Protein AF-0000000073261550 (afdb_homodimer)

Solvent-accessible surface area (backbone atoms only — not comparable to full-atom values): 14470 Å² total; per-residue (Å²): 108,68,68,47,50,69,74,38,73,87,54,49,79,45,87,38,65,83,85,59,54,66,68,62,50,38,53,53,29,42,46,18,42,31,37,36,29,55,70,55,58,74,57,48,56,56,76,41,31,40,75,66,18,31,39,39,37,36,36,35,48,47,27,36,79,44,34,94,37,91,63,20,53,80,56,59,66,47,54,31,28,45,75,57,46,27,45,61,42,76,46,71,23,95,36,44,29,66,87,45,76,61,68,80,60,62,66,60,52,46,50,52,53,49,50,48,49,67,67,38,81,60,77,87,67,84,36,24,36,33,34,44,98,108,67,68,47,48,70,74,36,72,88,54,48,81,44,86,39,64,82,85,56,54,67,68,62,51,40,55,51,29,42,48,18,42,32,37,36,30,55,71,54,58,75,56,49,55,57,76,40,32,41,75,67,19,32,38,39,37,37,36,35,49,46,24,37,73,54,25,91,36,87,67,21,54,81,54,60,65,47,52,31,28,46,75,57,44,28,44,60,41,79,47,71,22,93,36,45,29,66,89,44,78,61,67,82,61,61,67,60,52,48,51,51,52,49,49,48,52,67,66,39,79,60,70,91,65,85,37,24,37,35,34,46,101

Nearest PDB structures (foldseek):
  8kb7-assembly1_A  TM=7.865E-01  e=2.072E-03  Homo sapiens
  6xi2-assembly2_C  TM=7.807E-01  e=2.204E-03  Homo sapiens
  7e9k-assembly1_A  TM=7.895E-01  e=3.850E-03  Bos taurus
  7e9j-assembly1_A  TM=6.482E-01  e=5.583E-03  Bos taurus
  3ofs-assembly5_E  TM=4.703E-01  e=2.421E+00  Homo sapiens

Foldseek 3Di:
DVLLCVLPVPADEDEDEPPDDPVVLLVLQCQAQEEEEEDDPSLVSNLSHDAAREYEYEFELAAPPDDPDNVSTDCPSVVVQVVSNYHYHYDYDPDDYPVGDDDDDVVVVNVVVVVCPVPPPPPPGNHYHYYYD/DVLLCVLPVPADEDEDEPPDDLVVLLVLQCQAQEEEEEDDDSLVSNLSHDAAREYEYEYEQAAPPPDPDRVSTDCPSVVVQVVSNYHYHYDYDPDDYPVGDDDDDVVVVSVVVVVCCVPPPPPPGNHYHYYYD

Radius of gyration: 19.45 Å; Cα contacts (8 Å, |Δi|>4): 517; chains: 2; bounding box: 32×54×47 Å

Secondary structure (DSSP, 8-state):
-HHHHHH-TTSEEEEE-TT--HHHHHHHHHTEEEEEEESSGGGGGGGGSPTT-EEEEEEESS--SS-SSS--S--HHHHHHHHTT-EEEEEEESS--TTS-----HHHHHHHHHHHHHHTT--SS--EEEEE-/-HHHHHH-TTSEEEEE-TT--HHHHHHHHHTEEEEEEESSGGGGGGGGSPTT-EEEEEEESS--SS-SSS--S--HHHHHHHHTT-EEEEEEESS--SSS-----HHHHHHHHHHHHHHTT--SS--EEEEE-

InterPro domains:
  IPR049625 Glycosyltransferase 61, catalytic domain [PF04577] (26-56)

Organism: Beta vulgaris subsp. vulgaris (NCBI:txid3555)

pLDDT: mean 79.17, std 19.81, range [26.95, 95.31]

Sequence (266 aa):
MQALRRSQPDAVLIDFGPNENLLNTAVKHYNADIVIGPHGAGLSNIIFCPDGATLIELHPRLGNEATEGPHHVNGCHQRTARKSALKPIMLLEDNGTDTTKFTANITRVVDAVAKVRDGADLDSIDRYISWQFMQALRRSQPDAVLIDFGPNENLLNTAVKHYNADIVIGPHGAGLSNIIFCPDGATLIELHPRLGNEATEGPHHVNGCHQRTARKSALKPIMLLEDNGTDTTKFTANITRVVDAVAKVRDGADLDSIDRYISWQF

Structure (mmCIF, N/CA/C/O backbone):
data_AF-0000000073261550-model_v1
#
loop_
_entity.id
_entity.type
_entity.pdbx_description
1 polymer 'Glycosyltransferase 61 catalytic domain-containing protein'
#
loop_
_atom_site.group_PDB
_atom_site.id
_atom_site.type_symbol
_atom_site.label_atom_id
_atom_site.label_alt_id
_atom_site.label_comp_id
_atom_site.label_asym_id
_atom_site.label_entity_id
_atom_site.label_seq_id
_atom_site.pdbx_PDB_ins_code
_atom_site.Cartn_x
_atom_site.Cartn_y
_atom_site.Cartn_z
_atom_site.occupancy
_atom_site.B_iso_or_equiv
_atom_site.auth_seq_id
_atom_site.auth_comp_id
_atom_site.auth_asym_id
_atom_site.auth_atom_id
_atom_site.pdbx_PDB_model_num
ATOM 1 N N . MET A 1 1 ? 12.984 -16.797 -11.75 1 84 1 MET A N 1
ATOM 2 C CA . MET A 1 1 ? 12.469 -16.469 -13.078 1 84 1 MET A CA 1
ATOM 3 C C . MET A 1 1 ? 12.727 -17.594 -14.062 1 84 1 MET A C 1
ATOM 5 O O . MET A 1 1 ? 11.844 -17.969 -14.836 1 84 1 MET A O 1
ATOM 9 N N . GLN A 1 2 ? 13.75 -18.188 -13.875 1 88.06 2 GLN A N 1
ATOM 10 C CA . GLN A 1 2 ? 14.086 -19.297 -14.781 1 88.06 2 GLN A CA 1
ATOM 11 C C . GLN A 1 2 ? 13.109 -20.453 -14.609 1 88.06 2 GLN A C 1
ATOM 13 O O . GLN A 1 2 ? 12.617 -21.016 -15.594 1 88.06 2 GLN A O 1
ATOM 18 N N . ALA A 1 3 ? 12.781 -20.812 -13.398 1 91.5 3 ALA A N 1
ATOM 19 C CA . ALA A 1 3 ? 11.867 -21.906 -13.125 1 91.5 3 ALA A CA 1
ATOM 20 C C . ALA A 1 3 ? 10.469 -21.609 -13.664 1 91.5 3 ALA A C 1
ATOM 22 O O . ALA A 1 3 ? 9.805 -22.5 -14.195 1 91.5 3 ALA A O 1
ATOM 23 N N . LEU A 1 4 ? 10.039 -20.391 -13.586 1 90.62 4 LEU A N 1
ATOM 24 C CA . LEU A 1 4 ? 8.727 -20 -14.094 1 90.62 4 LEU A CA 1
ATOM 25 C C . LEU A 1 4 ? 8.703 -20.062 -15.617 1 90.62 4 LEU A C 1
ATOM 27 O O . LEU A 1 4 ? 7.707 -20.484 -16.203 1 90.62 4 LEU A O 1
ATOM 31 N N . ARG A 1 5 ? 9.789 -19.609 -16.219 1 89.75 5 ARG A N 1
ATOM 32 C CA . ARG A 1 5 ? 9.875 -19.656 -17.672 1 89.75 5 ARG A CA 1
ATOM 33 C C . ARG A 1 5 ? 9.75 -21.078 -18.203 1 89.75 5 ARG A C 1
ATOM 35 O O . ARG A 1 5 ? 9.094 -21.328 -19.203 1 89.75 5 ARG A O 1
ATOM 42 N N . ARG A 1 6 ? 10.328 -21.984 -17.484 1 92.88 6 ARG A N 1
ATOM 43 C CA . ARG A 1 6 ? 10.297 -23.391 -17.875 1 92.88 6 ARG A CA 1
ATOM 44 C C . ARG A 1 6 ? 8.906 -23.984 -17.656 1 92.88 6 ARG A C 1
ATOM 46 O O . ARG A 1 6 ? 8.414 -24.75 -18.5 1 92.88 6 ARG A O 1
ATOM 53 N N . SER A 1 7 ? 8.273 -23.594 -16.547 1 91.25 7 SER A N 1
ATOM 54 C CA . SER A 1 7 ? 7.012 -24.219 -16.156 1 91.25 7 SER A CA 1
ATOM 55 C C . SER A 1 7 ? 5.832 -23.578 -16.875 1 91.25 7 SER A C 1
ATOM 57 O O . SER A 1 7 ? 4.77 -24.188 -17 1 91.25 7 SER A O 1
ATOM 59 N N . GLN A 1 8 ? 5.973 -22.312 -17.25 1 88.94 8 GLN A N 1
ATOM 60 C CA . GLN A 1 8 ? 4.922 -21.547 -17.922 1 88.94 8 GLN A CA 1
ATOM 61 C C . GLN A 1 8 ? 5.41 -21.016 -19.266 1 88.94 8 GLN A C 1
ATOM 63 O O . GLN A 1 8 ? 5.535 -19.797 -19.453 1 88.94 8 GLN A O 1
ATOM 68 N N . PRO A 1 9 ? 5.609 -21.891 -20.297 1 89.38 9 PRO A N 1
ATOM 69 C CA . PRO A 1 9 ? 6.254 -21.484 -21.547 1 89.38 9 PRO A CA 1
ATOM 70 C C . PRO A 1 9 ? 5.41 -20.5 -22.344 1 89.38 9 PRO A C 1
ATOM 72 O O . PRO A 1 9 ? 5.953 -19.703 -23.125 1 89.38 9 PRO A O 1
ATOM 75 N N . ASP A 1 10 ? 4.16 -20.484 -22.125 1 88.38 10 ASP A N 1
ATOM 76 C CA . ASP A 1 10 ? 3.287 -19.625 -22.906 1 88.38 10 ASP A CA 1
ATOM 77 C C . ASP A 1 10 ? 3.018 -18.312 -22.172 1 88.38 10 ASP A C 1
ATOM 79 O O . ASP A 1 10 ? 2.332 -17.422 -22.703 1 88.38 10 ASP A O 1
ATOM 83 N N . ALA A 1 11 ? 3.564 -18.156 -21.016 1 87.38 11 ALA A N 1
ATOM 84 C CA . ALA A 1 11 ? 3.342 -16.953 -20.234 1 87.38 11 ALA A CA 1
ATOM 85 C C . ALA A 1 11 ? 4.371 -15.875 -20.578 1 87.38 11 ALA A C 1
ATOM 87 O O . ALA A 1 11 ? 5.523 -16.188 -20.891 1 87.38 11 ALA A O 1
ATOM 88 N N . VAL A 1 12 ? 3.893 -14.648 -20.594 1 89.69 12 VAL A N 1
ATOM 89 C CA . VAL A 1 12 ? 4.809 -13.516 -20.703 1 89.69 12 VAL A CA 1
ATOM 90 C C . VAL A 1 12 ? 5.312 -13.125 -19.312 1 89.69 12 VAL A C 1
ATOM 92 O O . VAL A 1 12 ? 4.523 -12.758 -18.453 1 89.69 12 VAL A O 1
ATOM 95 N N . LEU A 1 13 ? 6.609 -13.266 -19.094 1 90.25 13 LEU A N 1
ATOM 96 C CA . LEU A 1 13 ? 7.223 -12.945 -17.812 1 90.25 13 LEU A CA 1
ATOM 97 C C . LEU A 1 13 ? 7.957 -11.609 -17.891 1 90.25 13 LEU A C 1
ATOM 99 O O . LEU A 1 13 ? 8.789 -11.398 -18.766 1 90.25 13 LEU A O 1
ATOM 103 N N . ILE A 1 14 ? 7.609 -10.695 -16.984 1 88.38 14 ILE A N 1
ATOM 104 C CA . ILE A 1 14 ? 8.227 -9.375 -16.953 1 88.38 14 ILE A CA 1
ATOM 105 C C . ILE A 1 14 ? 8.836 -9.125 -15.578 1 88.38 14 ILE A C 1
ATOM 107 O O . ILE A 1 14 ? 8.203 -9.383 -14.555 1 88.38 14 ILE A O 1
ATOM 111 N N . ASP A 1 15 ? 10.055 -8.703 -15.555 1 83.31 15 ASP A N 1
ATOM 112 C CA . ASP A 1 15 ? 10.719 -8.312 -14.32 1 83.31 15 ASP A CA 1
ATOM 113 C C . ASP A 1 15 ? 10.453 -6.844 -13.992 1 83.31 15 ASP A C 1
ATOM 115 O O . ASP A 1 15 ? 10.453 -5.996 -14.883 1 83.31 15 ASP A O 1
ATOM 119 N N . PHE A 1 16 ? 10.188 -6.645 -12.727 1 80.38 16 PHE A N 1
ATOM 120 C CA . PHE A 1 16 ? 9.977 -5.285 -12.25 1 80.38 16 PHE A CA 1
ATOM 121 C C . PHE A 1 16 ? 11.008 -4.926 -11.18 1 80.38 16 PHE A C 1
ATOM 123 O O . PHE A 1 16 ? 11.219 -5.691 -10.234 1 80.38 16 PHE A O 1
ATOM 130 N N . GLY A 1 17 ? 11.633 -3.787 -11.461 1 74.06 17 GLY A N 1
ATOM 131 C CA . GLY A 1 17 ? 12.648 -3.33 -10.531 1 74.06 17 GLY A CA 1
ATOM 132 C C . GLY A 1 17 ? 12.25 -2.078 -9.773 1 74.06 17 GLY A C 1
ATOM 133 O O . GLY A 1 17 ? 11.25 -1.436 -10.117 1 74.06 17 GLY A O 1
ATOM 134 N N . PRO A 1 18 ? 13.016 -1.684 -8.68 1 70.69 18 PRO A N 1
ATOM 135 C CA . PRO A 1 18 ? 12.703 -0.547 -7.809 1 70.69 18 PRO A CA 1
ATOM 136 C C . PRO A 1 18 ? 12.914 0.799 -8.492 1 70.69 18 PRO A C 1
ATOM 138 O O . PRO A 1 18 ? 12.328 1.805 -8.086 1 70.69 18 PRO A O 1
ATOM 141 N N . ASN A 1 19 ? 13.625 0.887 -9.633 1 75.56 19 ASN A N 1
ATOM 142 C CA . ASN A 1 19 ? 13.992 2.186 -10.188 1 75.56 19 ASN A CA 1
ATOM 143 C C . ASN A 1 19 ? 13.172 2.514 -11.438 1 75.56 19 ASN A C 1
ATOM 145 O O . ASN A 1 19 ? 13.547 3.393 -12.211 1 75.56 19 ASN A O 1
ATOM 149 N N . GLU A 1 20 ? 12.117 1.951 -11.539 1 80.12 20 GLU A N 1
ATOM 150 C CA . GLU A 1 20 ? 11.266 2.258 -12.68 1 80.12 20 GLU A CA 1
ATOM 151 C C . GLU A 1 20 ? 10.352 3.443 -12.383 1 80.12 20 GLU A C 1
ATOM 153 O O . GLU A 1 20 ? 9.953 3.652 -11.234 1 80.12 20 GLU A O 1
ATOM 158 N N . ASN A 1 21 ? 10.156 4.188 -13.453 1 84.81 21 ASN A N 1
ATOM 159 C CA . ASN A 1 21 ? 9.242 5.309 -13.242 1 84.81 21 ASN A CA 1
ATOM 160 C C . ASN A 1 21 ? 7.812 4.832 -13.016 1 84.81 21 ASN A C 1
ATOM 162 O O . ASN A 1 21 ? 7.465 3.707 -13.383 1 84.81 21 ASN A O 1
ATOM 166 N N . LEU A 1 22 ? 7.039 5.699 -12.5 1 85.12 22 LEU A N 1
ATOM 167 C CA . LEU A 1 22 ? 5.699 5.344 -12.047 1 85.12 22 LEU A CA 1
ATOM 168 C C . LEU A 1 22 ? 4.824 4.91 -13.219 1 85.12 22 LEU A C 1
ATOM 170 O O . LEU A 1 22 ? 4.023 3.98 -13.086 1 85.12 22 LEU A O 1
ATOM 174 N N . LEU A 1 23 ? 4.953 5.602 -14.344 1 87.19 23 LEU A N 1
ATOM 175 C CA . LEU A 1 23 ? 4.129 5.27 -15.5 1 87.19 23 LEU A CA 1
ATOM 176 C C . LEU A 1 23 ? 4.418 3.854 -15.984 1 87.19 23 LEU A C 1
ATOM 178 O O . LEU A 1 23 ? 3.496 3.076 -16.234 1 87.19 23 LEU A O 1
ATOM 182 N N . ASN A 1 24 ? 5.641 3.504 -16.125 1 88.12 24 ASN A N 1
ATOM 183 C CA . ASN A 1 24 ? 6.02 2.152 -16.531 1 88.12 24 ASN A CA 1
ATOM 184 C C . ASN A 1 24 ? 5.543 1.112 -15.516 1 88.12 24 ASN A C 1
ATOM 186 O O . ASN A 1 24 ? 5.035 0.057 -15.898 1 88.12 24 ASN A O 1
ATOM 190 N N . THR A 1 25 ? 5.719 1.466 -14.273 1 89.5 25 THR A N 1
ATOM 191 C CA . THR A 1 25 ? 5.242 0.596 -13.203 1 89.5 25 THR A CA 1
ATOM 192 C C . THR A 1 25 ? 3.738 0.371 -13.32 1 89.5 25 THR A C 1
ATOM 194 O O . THR A 1 25 ? 3.27 -0.769 -13.281 1 89.5 25 THR A O 1
ATOM 197 N N . ALA A 1 26 ? 3.012 1.415 -13.57 1 89.88 26 ALA A N 1
ATOM 198 C CA . ALA A 1 26 ? 1.555 1.348 -13.664 1 89.88 26 ALA A CA 1
ATOM 199 C C . ALA A 1 26 ? 1.119 0.489 -14.852 1 89.88 26 ALA A C 1
ATOM 201 O O . ALA A 1 26 ? 0.232 -0.357 -14.719 1 89.88 26 ALA A O 1
ATOM 202 N N . VAL A 1 27 ? 1.735 0.676 -15.945 1 89.75 27 VAL A N 1
ATOM 203 C CA . VAL A 1 27 ? 1.374 -0.041 -17.156 1 89.75 27 VAL A CA 1
ATOM 204 C C . VAL A 1 27 ? 1.657 -1.531 -16.984 1 89.75 27 VAL A C 1
ATOM 206 O O . VAL A 1 27 ? 0.829 -2.373 -17.344 1 89.75 27 VAL A O 1
ATOM 209 N N . LYS A 1 28 ? 2.781 -1.869 -16.453 1 90.12 28 LYS A N 1
ATOM 210 C CA . LYS A 1 28 ? 3.141 -3.266 -16.219 1 90.12 28 LYS A CA 1
ATOM 211 C C . LYS A 1 28 ? 2.152 -3.943 -15.281 1 90.12 28 LYS A C 1
ATOM 213 O O . LYS A 1 28 ? 1.697 -5.059 -15.547 1 90.12 28 LYS A O 1
ATOM 218 N N . HIS A 1 29 ? 1.788 -3.242 -14.25 1 93 29 HIS A N 1
ATOM 219 C CA . HIS A 1 29 ? 0.868 -3.826 -13.281 1 93 29 HIS A CA 1
ATOM 220 C C . HIS A 1 29 ? -0.551 -3.887 -13.836 1 93 29 HIS A C 1
ATOM 222 O O . HIS A 1 29 ? -1.279 -4.848 -13.586 1 93 29 HIS A O 1
ATOM 228 N N . TYR A 1 30 ? -0.877 -2.893 -14.625 1 92.25 30 TYR A N 1
ATOM 229 C CA . TYR A 1 30 ? -2.205 -2.861 -15.234 1 92.25 30 TYR A CA 1
ATOM 230 C C . TYR A 1 30 ? -2.408 -4.051 -16.172 1 92.25 30 TYR A C 1
ATOM 232 O O . TYR A 1 30 ? -3.529 -4.539 -16.328 1 92.25 30 TYR A O 1
ATOM 240 N N . ASN A 1 31 ? -1.373 -4.523 -16.688 1 91.81 31 ASN A N 1
ATOM 241 C CA . ASN A 1 31 ? -1.458 -5.617 -17.656 1 91.81 31 ASN A CA 1
ATOM 242 C C . ASN A 1 31 ? -1.131 -6.961 -17.016 1 91.81 31 ASN A C 1
ATOM 244 O O . ASN A 1 31 ? -1.066 -7.984 -17.703 1 91.81 31 ASN A O 1
ATOM 248 N N . ALA A 1 32 ? -0.938 -6.984 -15.781 1 92.19 32 ALA A N 1
ATOM 249 C CA . ALA A 1 32 ? -0.522 -8.203 -15.102 1 92.19 32 ALA A CA 1
ATOM 250 C C . ALA A 1 32 ? -1.731 -9.008 -14.625 1 92.19 32 ALA A C 1
ATOM 252 O O . ALA A 1 32 ? -2.666 -8.453 -14.047 1 92.19 32 ALA A O 1
ATOM 253 N N . ASP A 1 33 ? -1.658 -10.336 -14.859 1 92.69 33 ASP A N 1
ATOM 254 C CA . ASP A 1 33 ? -2.645 -11.25 -14.297 1 92.69 33 ASP A CA 1
ATOM 255 C C . ASP A 1 33 ? -2.191 -11.781 -12.938 1 92.69 33 ASP A C 1
ATOM 257 O O . ASP A 1 33 ? -3.021 -12.125 -12.094 1 92.69 33 ASP A O 1
ATOM 261 N N . ILE A 1 34 ? -0.942 -11.883 -12.82 1 93.56 34 ILE A N 1
ATOM 262 C CA . ILE A 1 34 ? -0.324 -12.359 -11.594 1 93.56 34 ILE A CA 1
ATOM 263 C C . ILE A 1 34 ? 0.861 -11.469 -11.227 1 93.56 34 ILE A C 1
ATOM 265 O O . ILE A 1 34 ? 1.706 -11.172 -12.078 1 93.56 34 ILE A O 1
ATOM 269 N N . VAL A 1 35 ? 0.929 -10.977 -10.039 1 94.38 35 VAL A N 1
ATOM 270 C CA . VAL A 1 35 ? 2.076 -10.273 -9.469 1 94.38 35 VAL A CA 1
ATOM 271 C C . VAL A 1 35 ? 2.686 -11.102 -8.344 1 94.38 35 VAL A C 1
ATOM 273 O O . VAL A 1 35 ? 1.974 -11.562 -7.445 1 94.38 35 VAL A O 1
ATOM 276 N N . ILE A 1 36 ? 3.953 -11.328 -8.414 1 93.62 36 ILE A N 1
ATOM 277 C CA . ILE A 1 36 ? 4.691 -12.078 -7.406 1 93.62 36 ILE A CA 1
ATOM 278 C C . ILE A 1 36 ? 5.805 -11.211 -6.824 1 93.62 36 ILE A C 1
ATOM 280 O O . ILE A 1 36 ? 6.531 -10.547 -7.566 1 93.62 36 ILE A O 1
ATOM 284 N N . GLY A 1 37 ? 5.926 -11.25 -5.523 1 91.5 37 GLY A N 1
ATOM 285 C CA . GLY A 1 37 ? 7.031 -10.508 -4.934 1 91.5 37 GLY A CA 1
ATOM 286 C C . GLY A 1 37 ? 7.168 -10.727 -3.439 1 91.5 37 GLY A C 1
ATOM 287 O O . GLY A 1 37 ? 6.242 -11.227 -2.793 1 91.5 37 GLY A O 1
ATOM 288 N N . PRO A 1 38 ? 8.43 -10.383 -2.906 1 89.12 38 PRO A N 1
ATOM 289 C CA . PRO A 1 38 ? 8.57 -10.383 -1.449 1 89.12 38 PRO A CA 1
ATOM 290 C C . PRO A 1 38 ? 7.734 -9.305 -0.768 1 89.12 38 PRO A C 1
ATOM 292 O O . PRO A 1 38 ? 7.363 -8.312 -1.401 1 89.12 38 PRO A O 1
ATOM 295 N N . HIS A 1 39 ? 7.457 -9.594 0.502 1 85.25 39 HIS A N 1
ATOM 296 C CA . HIS 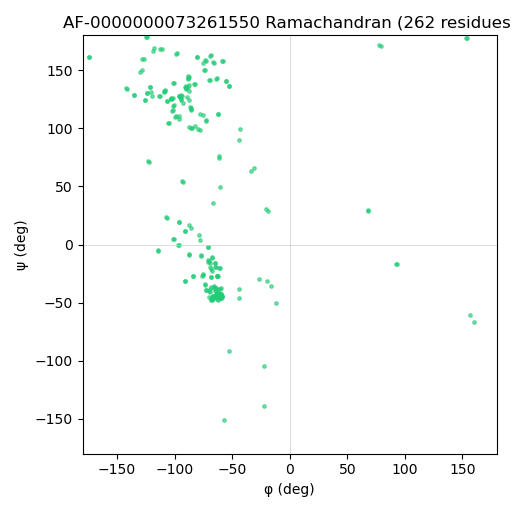A 1 39 ? 6.789 -8.547 1.267 1 85.25 39 HIS A CA 1
ATOM 297 C C . HIS A 1 39 ? 7.578 -7.246 1.231 1 85.25 39 HIS A C 1
ATOM 299 O O . HIS A 1 39 ? 8.812 -7.266 1.25 1 85.25 39 HIS A O 1
ATOM 305 N N . GLY A 1 40 ? 6.836 -6.09 1.129 1 84 40 GLY A N 1
ATOM 306 C CA . GLY A 1 40 ? 7.5 -4.797 1.125 1 84 40 GLY A CA 1
ATOM 307 C C . GLY A 1 40 ? 6.719 -3.725 0.386 1 84 40 GLY A C 1
ATOM 308 O O . GLY A 1 40 ? 5.691 -4.012 -0.226 1 84 40 GLY A O 1
ATOM 309 N N . ALA A 1 41 ? 7.301 -2.617 0.447 1 86.5 41 ALA A N 1
ATOM 310 C CA . ALA A 1 41 ? 6.633 -1.418 -0.053 1 86.5 41 ALA A CA 1
ATOM 311 C C . ALA A 1 41 ? 6.355 -1.529 -1.55 1 86.5 41 ALA A C 1
ATOM 313 O O . ALA A 1 41 ? 5.41 -0.925 -2.059 1 86.5 41 ALA A O 1
ATOM 314 N N . GLY A 1 42 ? 7.156 -2.297 -2.297 1 87.06 42 GLY A N 1
ATOM 315 C CA . GLY A 1 42 ? 6.949 -2.465 -3.727 1 87.06 42 GLY A CA 1
ATOM 316 C C . GLY A 1 42 ? 5.609 -3.094 -4.062 1 87.06 42 GLY A C 1
ATOM 317 O O . GLY A 1 42 ? 5.098 -2.92 -5.172 1 87.06 42 GLY A O 1
ATOM 318 N N . LEU A 1 43 ? 4.98 -3.777 -3.117 1 90.31 43 LEU A N 1
ATOM 319 C CA . LEU A 1 43 ? 3.705 -4.445 -3.355 1 90.31 43 LEU A CA 1
ATOM 320 C C . LEU A 1 43 ? 2.557 -3.443 -3.355 1 90.31 43 LEU A C 1
ATOM 322 O O . LEU A 1 43 ? 1.446 -3.764 -3.789 1 90.31 43 LEU A O 1
ATOM 326 N N . SER A 1 44 ? 2.805 -2.242 -2.967 1 91.06 44 SER A N 1
ATOM 327 C CA . SER A 1 44 ? 1.771 -1.212 -3.02 1 91.06 44 SER A CA 1
ATOM 328 C C . SER A 1 44 ? 1.35 -0.927 -4.457 1 91.06 44 SER A C 1
ATOM 330 O O . SER A 1 44 ? 0.246 -0.433 -4.699 1 91.06 44 SER A O 1
ATOM 332 N N . ASN A 1 45 ? 2.166 -1.295 -5.434 1 92.06 45 ASN A N 1
ATOM 333 C CA . ASN A 1 45 ? 1.865 -1.051 -6.84 1 92.06 45 ASN A CA 1
ATOM 334 C C . ASN A 1 45 ? 0.734 -1.946 -7.336 1 92.06 45 ASN A C 1
ATOM 336 O O . ASN A 1 45 ? 0.233 -1.764 -8.445 1 92.06 45 ASN A O 1
ATOM 340 N N . ILE A 1 46 ? 0.26 -2.797 -6.473 1 92.88 46 ILE A N 1
ATOM 341 C CA . ILE A 1 46 ? -0.792 -3.713 -6.895 1 92.88 46 ILE A CA 1
ATOM 342 C C . ILE A 1 46 ? -2.092 -2.941 -7.113 1 92.88 46 ILE A C 1
ATOM 344 O O . ILE A 1 46 ? -3.039 -3.463 -7.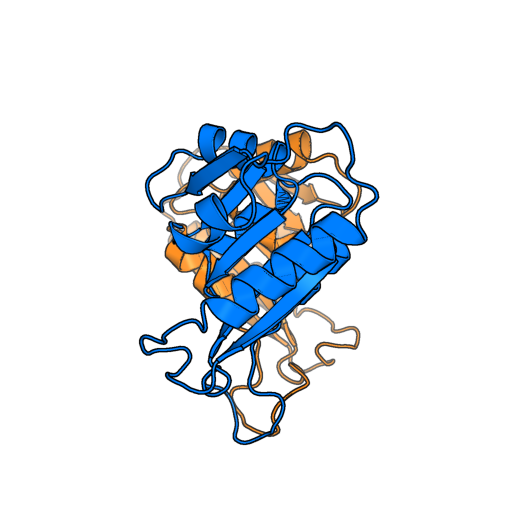703 1 92.88 46 ILE A O 1
ATOM 348 N N . ILE A 1 47 ? -2.123 -1.757 -6.648 1 91.12 47 ILE A N 1
ATOM 349 C CA . ILE A 1 47 ? -3.33 -0.956 -6.812 1 91.12 47 ILE A CA 1
ATOM 350 C C . ILE A 1 47 ? -3.566 -0.674 -8.297 1 91.12 47 ILE A C 1
ATOM 352 O O . ILE A 1 47 ? -4.668 -0.286 -8.695 1 91.12 47 ILE A O 1
ATOM 356 N N . PHE A 1 48 ? -2.562 -0.872 -9.172 1 93.31 48 PHE A N 1
ATOM 357 C CA . PHE A 1 48 ? -2.668 -0.636 -10.609 1 93.31 48 PHE A CA 1
ATOM 358 C C . PHE A 1 48 ? -3.193 -1.876 -11.32 1 93.31 48 PHE A C 1
ATOM 360 O O . PHE A 1 48 ? -3.516 -1.823 -12.508 1 93.31 48 PHE A O 1
ATOM 367 N N . CYS A 1 49 ? -3.291 -2.967 -10.633 1 93.5 49 CYS A N 1
ATOM 368 C CA . CYS A 1 49 ? -3.68 -4.219 -11.266 1 93.5 49 CYS A CA 1
ATOM 369 C C . CYS A 1 49 ? -5.168 -4.227 -11.594 1 93.5 49 CYS A C 1
ATOM 371 O O . CYS A 1 49 ? -5.961 -3.574 -10.914 1 93.5 49 CYS A O 1
ATOM 373 N N . PRO A 1 50 ? -5.551 -4.949 -12.641 1 92.75 50 PRO A N 1
ATOM 374 C CA . PRO A 1 50 ? -6.98 -5.07 -12.938 1 92.75 50 PRO A CA 1
ATOM 375 C C . PRO A 1 50 ? -7.711 -5.992 -11.969 1 92.75 50 PRO A C 1
ATOM 377 O O . PRO A 1 50 ? -7.082 -6.832 -11.312 1 92.75 50 PRO A O 1
ATOM 380 N N . ASP A 1 51 ? -8.992 -5.766 -11.953 1 92.69 51 ASP A N 1
ATOM 381 C CA . ASP A 1 51 ? -9.82 -6.656 -11.148 1 92.69 51 ASP A CA 1
ATOM 382 C C . ASP A 1 51 ? -9.57 -8.117 -11.5 1 92.69 51 ASP A C 1
ATOM 384 O O . ASP A 1 51 ? -9.453 -8.461 -12.68 1 92.69 51 ASP A O 1
ATOM 388 N N . GLY A 1 52 ? -9.469 -8.898 -10.438 1 92.62 52 GLY A N 1
ATOM 389 C CA . GLY A 1 52 ? -9.344 -10.328 -10.672 1 92.62 52 GLY A CA 1
ATOM 390 C C . GLY A 1 52 ? -7.902 -10.797 -10.742 1 92.62 52 GLY A C 1
ATOM 391 O O . GLY A 1 52 ? -7.633 -12 -10.672 1 92.62 52 GLY A O 1
ATOM 392 N N . ALA A 1 53 ? -6.941 -9.906 -10.922 1 94.06 53 ALA A N 1
ATOM 393 C CA . ALA A 1 53 ? -5.535 -10.305 -10.891 1 94.06 53 ALA A CA 1
ATOM 394 C C . ALA A 1 53 ? -5.18 -10.953 -9.562 1 94.06 53 ALA A C 1
ATOM 396 O O . ALA A 1 53 ? -5.891 -10.781 -8.57 1 94.06 53 ALA A O 1
ATOM 397 N N . THR A 1 54 ? -4.113 -11.742 -9.586 1 94.31 54 THR A N 1
ATOM 398 C CA . THR A 1 54 ? -3.68 -12.469 -8.398 1 94.31 54 THR A CA 1
ATOM 399 C C . THR A 1 54 ? -2.387 -11.875 -7.844 1 94.31 54 THR A C 1
ATOM 401 O O . THR A 1 54 ? -1.471 -11.555 -8.609 1 94.31 54 THR A O 1
ATOM 404 N N . LEU A 1 55 ? -2.322 -11.633 -6.566 1 95.25 55 LEU A N 1
ATOM 405 C CA . LEU A 1 55 ? -1.097 -11.289 -5.852 1 95.25 55 LEU A CA 1
ATOM 406 C C . LEU A 1 55 ? -0.54 -12.5 -5.113 1 95.25 55 LEU A C 1
ATOM 408 O O . LEU A 1 55 ? -1.22 -13.078 -4.262 1 95.25 55 LEU A O 1
ATOM 412 N N . ILE A 1 56 ? 0.628 -12.883 -5.441 1 94.25 56 ILE A N 1
ATOM 413 C CA . ILE A 1 56 ? 1.379 -13.875 -4.676 1 94.25 56 ILE A CA 1
ATOM 414 C C . ILE A 1 56 ? 2.486 -13.18 -3.883 1 94.25 56 ILE A C 1
ATOM 416 O O . ILE A 1 56 ? 3.504 -12.781 -4.449 1 94.25 56 ILE A O 1
ATOM 420 N N . GLU A 1 57 ? 2.273 -13.039 -2.59 1 92 57 GLU A N 1
ATOM 421 C CA . GLU A 1 57 ? 3.23 -12.406 -1.689 1 92 57 GLU A CA 1
ATOM 422 C C . GLU A 1 57 ? 4.109 -13.445 -0.995 1 92 57 GLU A C 1
ATOM 424 O O . GLU A 1 57 ? 3.6 -14.406 -0.418 1 92 57 GLU A O 1
ATOM 429 N N . LEU A 1 58 ? 5.414 -13.219 -1.109 1 91.31 58 LEU A N 1
ATOM 430 C CA . LEU A 1 58 ? 6.391 -14.023 -0.38 1 91.31 58 LEU A CA 1
ATOM 431 C C . LEU A 1 58 ? 6.781 -13.352 0.929 1 91.31 58 LEU A C 1
ATOM 433 O O . LEU A 1 58 ? 7.223 -12.195 0.93 1 91.31 58 LEU A O 1
ATOM 437 N N . HIS A 1 59 ? 6.617 -14.078 2.053 1 88 59 HIS A N 1
ATOM 438 C CA . HIS A 1 59 ? 6.84 -13.492 3.371 1 88 59 HIS A CA 1
ATOM 439 C C . HIS A 1 59 ? 7.508 -14.492 4.309 1 88 59 HIS A C 1
ATOM 441 O O . HIS A 1 59 ? 7.141 -15.672 4.336 1 88 59 HIS A O 1
ATOM 447 N N . PRO A 1 60 ? 8.539 -14 5.02 1 85.06 60 PRO A N 1
ATOM 448 C CA . PRO A 1 60 ? 9 -14.914 6.074 1 85.06 60 PRO A CA 1
ATOM 449 C C . PRO A 1 60 ? 7.93 -15.164 7.137 1 85.06 60 PRO A C 1
ATOM 451 O O . PRO A 1 60 ? 7.152 -14.258 7.461 1 85.06 60 PRO A O 1
ATOM 454 N N . ARG A 1 61 ? 7.934 -16.375 7.574 1 79.5 61 ARG A N 1
ATOM 455 C CA . ARG A 1 61 ? 6.977 -16.75 8.609 1 79.5 61 ARG A CA 1
ATOM 456 C C . ARG A 1 61 ? 7.25 -15.992 9.906 1 79.5 61 ARG A C 1
ATOM 458 O O . ARG A 1 61 ? 6.32 -15.602 10.609 1 79.5 61 ARG A O 1
ATOM 465 N N . LEU A 1 62 ? 8.633 -16 10.18 1 65.56 62 LEU A N 1
ATOM 466 C CA . LEU A 1 62 ? 9.039 -15.297 11.391 1 65.56 62 LEU A CA 1
ATOM 467 C C . LEU A 1 62 ? 9.328 -13.828 11.094 1 65.56 62 LEU A C 1
ATOM 469 O O . LEU A 1 62 ? 9.984 -13.508 10.094 1 65.56 62 LEU A O 1
ATOM 473 N N . GLY A 1 63 ? 8.852 -12.883 11.664 1 54.56 63 GLY A N 1
ATOM 474 C CA . GLY A 1 63 ? 9.344 -11.547 11.406 1 54.56 63 GLY A CA 1
ATOM 475 C C . GLY A 1 63 ? 8.359 -10.461 11.805 1 54.56 63 GLY A C 1
ATOM 476 O O . GLY A 1 63 ? 8.703 -9.273 11.789 1 54.56 63 GLY A O 1
ATOM 477 N N . ASN A 1 64 ? 7.285 -10.406 11.133 1 47.78 64 ASN A N 1
ATOM 478 C CA . ASN A 1 64 ? 6.871 -9.039 11.438 1 47.78 64 ASN A CA 1
ATOM 479 C C . ASN A 1 64 ? 7.051 -8.727 12.922 1 47.78 64 ASN A C 1
ATOM 481 O O . ASN A 1 64 ? 6.82 -9.578 13.781 1 47.78 64 ASN A O 1
ATOM 485 N N . GLU A 1 65 ? 8.219 -8.016 13.148 1 42 65 GLU A N 1
ATOM 486 C CA . GLU A 1 65 ? 8.695 -7.66 14.477 1 42 65 GLU A CA 1
ATOM 487 C C . GLU A 1 65 ? 7.59 -7.805 15.516 1 42 65 GLU A C 1
ATOM 489 O O . GLU A 1 65 ? 7.789 -7.496 16.688 1 42 65 GLU A O 1
ATOM 494 N N . ALA A 1 66 ? 6.543 -7.512 15.094 1 38.47 66 ALA A N 1
ATOM 495 C CA . ALA A 1 66 ? 5.832 -7.348 16.359 1 38.47 66 ALA A CA 1
ATOM 496 C C . ALA A 1 66 ? 5.895 -8.625 17.188 1 38.47 66 ALA A C 1
ATOM 498 O O . ALA A 1 66 ? 6.312 -9.672 16.703 1 38.47 66 ALA A O 1
ATOM 499 N N . THR A 1 67 ? 4.891 -8.953 18.078 1 36.75 67 THR A N 1
ATOM 500 C CA . THR A 1 67 ? 4.805 -9.727 19.312 1 36.75 67 THR A CA 1
ATOM 501 C C . THR A 1 67 ? 4.844 -11.219 19.031 1 36.75 67 THR A C 1
ATOM 503 O O . THR A 1 67 ? 4.59 -11.648 17.891 1 36.75 67 THR A O 1
ATOM 506 N N . GLU A 1 68 ? 5.215 -11.984 19.922 1 35.41 68 GLU A N 1
ATOM 507 C CA . GLU A 1 68 ? 5.246 -13.406 20.234 1 35.41 68 GLU A CA 1
ATOM 508 C C . GLU A 1 68 ? 4.121 -14.156 19.531 1 35.41 68 GLU A C 1
ATOM 510 O O . GLU A 1 68 ? 3.994 -15.375 19.672 1 35.41 68 GLU A O 1
ATOM 515 N N . GLY A 1 69 ? 2.947 -13.461 19.266 1 39.41 69 GLY A N 1
ATOM 516 C CA . GLY A 1 69 ? 1.897 -14.438 19 1 39.41 69 GLY A CA 1
ATOM 517 C C . GLY A 1 69 ? 1.93 -14.977 17.578 1 39.41 69 GLY A C 1
ATOM 518 O O . GLY A 1 69 ? 2.65 -14.453 16.734 1 39.41 69 GLY A O 1
ATOM 519 N N . PRO A 1 70 ? 1.309 -16.062 17.375 1 41.28 70 PRO A 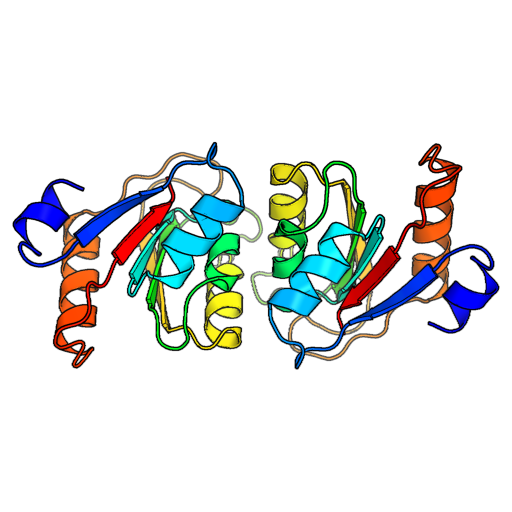N 1
ATOM 520 C CA . PRO A 1 70 ? 1.281 -16.844 16.141 1 41.28 70 PRO A CA 1
ATOM 521 C C . PRO A 1 70 ? 1.1 -15.969 14.898 1 41.28 70 PRO A C 1
ATOM 523 O O . PRO A 1 70 ? 1.532 -16.344 13.812 1 41.28 70 PRO A O 1
ATOM 526 N N . HIS A 1 71 ? 0.274 -14.93 14.992 1 48.41 71 HIS A N 1
ATOM 527 C CA . HIS A 1 71 ? -0.169 -14.305 13.75 1 48.41 71 HIS A CA 1
ATOM 528 C C . HIS A 1 71 ? 0.721 -13.125 13.375 1 48.41 71 HIS A C 1
ATOM 530 O O . HIS A 1 71 ? 0.359 -11.969 13.609 1 48.41 71 HIS A O 1
ATOM 536 N N . HIS A 1 72 ? 2.123 -13.414 13.281 1 56.22 72 HIS A N 1
ATOM 537 C CA . HIS A 1 72 ? 3.285 -12.539 13.211 1 56.22 72 HIS A CA 1
ATOM 538 C C . HIS A 1 72 ? 3.457 -11.969 11.805 1 56.22 72 HIS A C 1
ATOM 540 O O . HIS A 1 72 ? 4.371 -11.18 11.562 1 56.22 72 HIS A O 1
ATOM 546 N N . VAL A 1 73 ? 2.543 -12.258 10.938 1 69.06 73 VAL A N 1
ATOM 547 C CA . VAL A 1 73 ? 2.846 -11.836 9.578 1 69.06 73 VAL A CA 1
ATOM 548 C C . VAL A 1 73 ? 2.055 -10.578 9.234 1 69.06 73 VAL A C 1
ATOM 550 O O . VAL A 1 73 ? 0.859 -10.484 9.531 1 69.06 73 VAL A O 1
ATOM 553 N N . ASN A 1 74 ? 2.701 -9.562 8.805 1 74.88 74 ASN A N 1
ATOM 554 C CA . ASN A 1 74 ? 2.023 -8.359 8.336 1 74.88 74 ASN A CA 1
ATOM 555 C C . ASN A 1 74 ? 1.152 -8.648 7.117 1 74.88 74 ASN A C 1
ATOM 557 O O . ASN A 1 74 ? 1.665 -8.984 6.051 1 74.88 74 ASN A O 1
ATOM 561 N N . GLY A 1 75 ? -0.182 -8.539 7.32 1 80.75 75 GLY A N 1
ATOM 562 C CA . GLY A 1 75 ? -1.13 -8.867 6.27 1 80.75 75 GLY A CA 1
ATOM 563 C C . GLY A 1 75 ? -1.6 -7.652 5.492 1 80.75 75 GLY A C 1
ATOM 564 O O . GLY A 1 75 ? -2.609 -7.715 4.785 1 80.75 75 GLY A O 1
ATOM 565 N N . CYS A 1 76 ? -0.854 -6.625 5.582 1 83.69 76 CYS A N 1
ATOM 566 C CA . CYS A 1 76 ? -1.282 -5.348 5.02 1 83.69 76 CYS A CA 1
ATOM 567 C C . CYS A 1 76 ? -1.524 -5.465 3.52 1 83.69 76 CYS A C 1
ATOM 569 O O . CYS A 1 76 ? -2.576 -5.062 3.023 1 83.69 76 CYS A O 1
ATOM 571 N N . HIS A 1 77 ? -0.66 -6.078 2.783 1 89.75 77 HIS A N 1
ATOM 572 C CA . HIS A 1 77 ? -0.793 -6.152 1.332 1 89.75 77 HIS A CA 1
ATOM 573 C C . HIS A 1 77 ? -1.859 -7.168 0.928 1 89.75 77 HIS A C 1
ATOM 575 O O . HIS A 1 77 ? -2.525 -7 -0.096 1 89.75 77 HIS A O 1
ATOM 581 N N . GLN A 1 78 ? -2.084 -8.141 1.743 1 88.44 78 GLN A N 1
ATOM 582 C CA . GLN A 1 78 ? -3.18 -9.07 1.496 1 88.44 78 GLN A CA 1
ATOM 583 C C . GLN A 1 78 ? -4.531 -8.375 1.631 1 88.44 78 GLN A C 1
ATOM 585 O O . GLN A 1 78 ? -5.418 -8.57 0.795 1 88.44 78 GLN A O 1
ATOM 590 N N . ARG A 1 79 ? -4.645 -7.633 2.627 1 85.5 79 ARG A N 1
ATOM 591 C CA . ARG A 1 79 ? -5.879 -6.883 2.844 1 85.5 79 ARG A CA 1
ATOM 592 C C . ARG A 1 79 ? -6.117 -5.883 1.719 1 85.5 79 ARG A C 1
ATOM 594 O O . ARG A 1 79 ? -7.234 -5.762 1.212 1 85.5 79 ARG A O 1
ATOM 601 N N . THR A 1 80 ? -5.039 -5.195 1.381 1 90.25 80 THR A N 1
ATOM 602 C CA . THR A 1 80 ? -5.129 -4.23 0.29 1 90.25 80 THR A CA 1
ATOM 603 C C . THR A 1 80 ? -5.555 -4.918 -1.005 1 90.25 80 THR A C 1
ATOM 605 O O . THR A 1 80 ? -6.406 -4.406 -1.733 1 90.25 80 THR A O 1
ATOM 608 N N . ALA A 1 81 ? -5.004 -6.047 -1.268 1 92.81 81 ALA A N 1
ATOM 609 C CA . ALA A 1 81 ? -5.344 -6.801 -2.473 1 92.81 81 ALA A CA 1
ATOM 610 C C . ALA A 1 81 ? -6.828 -7.16 -2.494 1 92.81 81 ALA A C 1
ATOM 612 O O . ALA A 1 81 ? -7.508 -6.961 -3.506 1 92.81 81 ALA A O 1
ATOM 613 N N . ARG A 1 82 ? -7.324 -7.633 -1.418 1 90.88 82 ARG A N 1
ATOM 614 C CA . ARG A 1 82 ? -8.734 -7.996 -1.34 1 90.88 82 ARG A CA 1
ATOM 615 C C . ARG A 1 82 ? -9.633 -6.785 -1.576 1 90.88 82 ARG A C 1
ATOM 617 O O . ARG A 1 82 ? -10.594 -6.855 -2.34 1 90.88 82 ARG A O 1
ATOM 624 N N . LYS A 1 83 ? -9.266 -5.75 -1.024 1 87.31 83 LYS A N 1
ATOM 625 C CA . LYS A 1 83 ? -10.062 -4.527 -1.149 1 87.31 83 LYS A CA 1
ATOM 626 C C . LYS A 1 83 ? -10.016 -3.988 -2.576 1 87.31 83 LYS A C 1
ATOM 628 O O . LYS A 1 83 ? -10.961 -3.332 -3.027 1 87.31 83 LYS A O 1
ATOM 633 N N . SER A 1 84 ? -8.938 -4.273 -3.268 1 90.38 84 SER A N 1
ATOM 634 C CA . SER A 1 84 ? -8.766 -3.832 -4.648 1 90.38 84 SER A CA 1
ATOM 635 C C . SER A 1 84 ? -9.289 -4.871 -5.633 1 90.38 84 SER A C 1
ATOM 637 O O . SER A 1 84 ? -8.93 -4.852 -6.812 1 90.38 84 SER A O 1
ATOM 639 N N . ALA A 1 85 ? -10.031 -5.863 -5.07 1 92.06 85 ALA A N 1
ATOM 640 C CA . ALA A 1 85 ? -10.688 -6.891 -5.879 1 92.06 85 ALA A CA 1
ATOM 641 C C . ALA A 1 85 ? -9.656 -7.805 -6.539 1 92.06 85 ALA A C 1
ATOM 643 O O . ALA A 1 85 ? -9.859 -8.258 -7.672 1 92.06 85 ALA A O 1
ATOM 644 N N . LEU A 1 86 ? -8.539 -7.957 -5.906 1 94.12 86 LEU A N 1
ATOM 645 C CA . LEU A 1 86 ? -7.539 -8.938 -6.316 1 94.12 86 LEU A CA 1
ATOM 646 C C . LEU A 1 86 ? -7.652 -10.211 -5.488 1 94.12 86 LEU A C 1
ATOM 648 O O . LEU A 1 86 ? -8.352 -10.234 -4.473 1 94.12 86 LEU A O 1
ATOM 652 N N . LYS A 1 87 ? -7.059 -11.234 -5.938 1 93.75 87 LYS A N 1
ATOM 653 C CA . LYS A 1 87 ? -6.961 -12.492 -5.211 1 93.75 87 LYS A CA 1
ATOM 654 C C . LYS A 1 87 ? -5.605 -12.633 -4.527 1 93.75 87 LYS A C 1
ATOM 656 O O . LYS A 1 87 ? -4.582 -12.82 -5.191 1 93.75 87 LYS A O 1
ATOM 661 N N . PRO A 1 88 ? -5.602 -12.555 -3.17 1 92.94 88 PRO A N 1
ATOM 662 C CA . PRO A 1 88 ? -4.312 -12.625 -2.477 1 92.94 88 PRO A CA 1
ATOM 663 C C . PRO A 1 88 ? -3.914 -14.055 -2.109 1 92.94 88 PRO A C 1
ATOM 665 O O . PRO A 1 88 ? -4.75 -14.828 -1.645 1 92.94 88 PRO A O 1
ATOM 668 N N . ILE A 1 89 ? -2.693 -14.383 -2.365 1 92.69 89 ILE A N 1
ATOM 669 C CA . ILE A 1 89 ? -2.035 -15.609 -1.926 1 92.69 89 ILE A CA 1
ATOM 670 C C . ILE A 1 89 ? -0.749 -15.266 -1.179 1 92.69 89 ILE A C 1
ATOM 672 O O . ILE A 1 89 ? 0.077 -14.5 -1.674 1 92.69 89 ILE A O 1
ATOM 676 N N . MET A 1 90 ? -0.604 -15.742 0.043 1 90.62 90 MET A N 1
ATOM 677 C CA . MET A 1 90 ? 0.631 -15.562 0.8 1 90.62 90 MET A CA 1
ATOM 678 C C . MET A 1 90 ? 1.41 -16.875 0.89 1 90.62 90 MET A C 1
ATOM 680 O O . MET A 1 90 ? 0.852 -17.906 1.254 1 90.62 90 MET A O 1
ATOM 684 N N . LEU A 1 91 ? 2.594 -16.828 0.452 1 90.81 91 LEU A N 1
ATOM 685 C CA . LEU A 1 91 ? 3.52 -17.938 0.666 1 90.81 91 LEU A CA 1
ATOM 686 C C . LEU A 1 91 ? 4.496 -17.625 1.79 1 90.81 91 LEU A C 1
ATOM 688 O O . LEU A 1 91 ? 5.293 -16.688 1.68 1 90.81 91 LEU A O 1
ATOM 692 N N . LEU A 1 92 ? 4.43 -18.375 2.885 1 88.44 92 LEU A N 1
ATOM 693 C CA . LEU A 1 92 ? 5.262 -18.156 4.059 1 88.44 92 LEU A CA 1
ATOM 694 C C . LEU A 1 92 ? 6.52 -19.016 4.008 1 88.44 92 LEU A C 1
ATOM 696 O O . LEU A 1 92 ? 6.438 -20.219 3.738 1 88.44 92 LEU A O 1
ATOM 700 N N . GLU A 1 93 ? 7.586 -18.328 4.18 1 86.5 93 GLU A N 1
ATOM 701 C CA . GLU A 1 93 ? 8.867 -19.016 4.18 1 86.5 93 GLU A CA 1
ATOM 702 C C . GLU A 1 93 ? 9.383 -19.234 5.602 1 86.5 93 GLU A C 1
ATOM 704 O O . GLU A 1 93 ? 9.297 -18.344 6.438 1 86.5 93 GLU A O 1
ATOM 709 N N . ASP A 1 94 ? 9.922 -20.375 5.855 1 83.44 94 ASP A N 1
ATOM 710 C CA . ASP A 1 94 ? 10.359 -20.75 7.195 1 83.44 94 ASP A CA 1
ATOM 711 C C . ASP A 1 94 ? 11.789 -20.281 7.453 1 83.44 94 ASP A C 1
ATOM 713 O O . ASP A 1 94 ? 12.508 -20.859 8.266 1 83.44 94 ASP A O 1
ATOM 717 N N . ASN A 1 95 ? 12.242 -19.391 6.672 1 83.31 95 ASN A N 1
ATOM 718 C CA . ASN A 1 95 ? 13.57 -18.812 6.863 1 83.31 95 ASN A CA 1
ATOM 719 C C . ASN A 1 95 ? 13.539 -17.297 6.836 1 83.31 95 ASN A C 1
ATOM 721 O O . ASN A 1 95 ? 12.625 -16.703 6.262 1 83.31 95 ASN A O 1
ATOM 725 N N . GLY A 1 96 ? 14.461 -16.734 7.602 1 77.31 96 GLY A N 1
ATOM 726 C CA . GLY A 1 96 ? 14.562 -15.281 7.637 1 77.31 96 GLY A CA 1
ATOM 727 C C . GLY A 1 96 ? 13.508 -14.641 8.523 1 77.31 96 GLY A C 1
ATOM 728 O O . GLY A 1 96 ? 12.734 -15.336 9.188 1 77.31 96 GLY A O 1
ATOM 729 N N . THR A 1 97 ? 13.719 -13.367 8.703 1 72.62 97 THR A N 1
ATOM 730 C CA . THR A 1 97 ? 12.742 -12.531 9.391 1 72.62 97 THR A CA 1
ATOM 731 C C . THR A 1 97 ? 12.32 -11.359 8.508 1 72.62 97 THR A C 1
ATOM 733 O O . THR A 1 97 ? 12.758 -11.25 7.363 1 72.62 97 THR A O 1
ATOM 736 N N . ASP A 1 98 ? 11.406 -10.555 9.023 1 68.31 98 ASP A N 1
ATOM 737 C CA . ASP A 1 98 ? 10.945 -9.398 8.266 1 68.31 98 ASP A CA 1
ATOM 738 C C . ASP A 1 98 ? 12.055 -8.359 8.109 1 68.31 98 ASP A C 1
ATOM 740 O O . ASP A 1 98 ? 11.953 -7.449 7.289 1 68.31 98 ASP A O 1
ATOM 744 N N . THR A 1 99 ? 13.125 -8.531 8.82 1 70.25 99 THR A N 1
ATOM 745 C CA . THR A 1 99 ? 14.219 -7.562 8.75 1 70.25 99 THR A CA 1
ATOM 746 C C . THR A 1 99 ? 15.469 -8.195 8.148 1 70.25 99 THR A C 1
ATOM 748 O O . THR A 1 99 ? 16.469 -7.516 7.918 1 70.25 99 THR A O 1
ATOM 751 N N . THR A 1 100 ? 15.344 -9.508 7.91 1 72.44 100 THR A N 1
ATOM 752 C CA . THR A 1 100 ? 16.484 -10.188 7.297 1 72.44 100 THR A CA 1
ATOM 753 C C . THR A 1 100 ? 16.094 -10.773 5.938 1 72.44 100 THR A C 1
ATOM 755 O O . THR A 1 100 ? 14.906 -10.883 5.621 1 72.44 100 THR A O 1
ATOM 758 N N . LYS A 1 101 ? 17.125 -11.172 5.27 1 81.69 101 LYS A N 1
ATOM 759 C CA . LYS A 1 101 ? 16.891 -11.828 3.99 1 81.69 101 LYS A CA 1
ATOM 760 C C . LYS A 1 101 ? 16.266 -13.211 4.188 1 81.69 101 LYS A C 1
ATOM 762 O O . LYS A 1 101 ? 16.531 -13.883 5.188 1 81.69 101 LYS A O 1
ATOM 767 N N . PHE A 1 102 ? 15.344 -13.539 3.303 1 85.88 102 PHE A N 1
ATOM 768 C CA . PHE A 1 102 ? 14.812 -14.898 3.258 1 85.88 102 PHE A CA 1
ATOM 769 C C . PHE A 1 102 ? 14.883 -15.461 1.846 1 85.88 102 PHE A C 1
ATOM 771 O O . PHE A 1 102 ? 15.078 -14.719 0.882 1 85.88 102 PHE A O 1
ATOM 778 N N . THR A 1 103 ? 14.828 -16.844 1.77 1 89.5 103 THR A N 1
ATOM 779 C CA . THR A 1 103 ? 14.852 -17.531 0.486 1 89.5 103 THR A CA 1
ATOM 780 C C . THR A 1 103 ? 13.484 -18.125 0.164 1 89.5 103 THR A C 1
ATOM 782 O O . THR A 1 103 ? 12.867 -18.781 1.012 1 89.5 103 THR A O 1
ATOM 785 N N . ALA A 1 104 ? 13.109 -17.844 -1.026 1 91.38 104 ALA A N 1
ATOM 786 C CA . ALA A 1 104 ? 11.812 -18.359 -1.459 1 91.38 104 ALA A CA 1
ATOM 787 C C . ALA A 1 104 ? 11.938 -19.812 -1.937 1 91.38 104 ALA A C 1
ATOM 7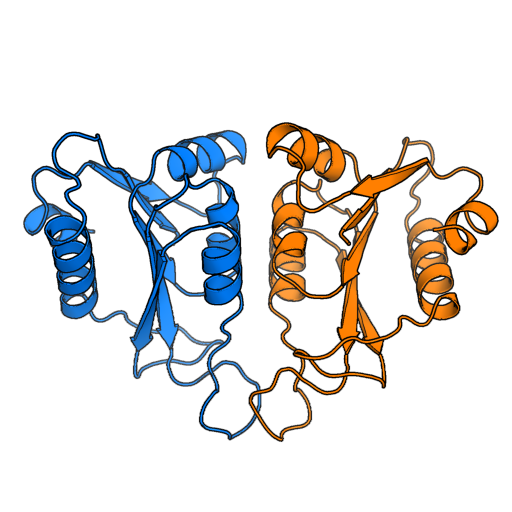89 O O . ALA A 1 104 ? 12.914 -20.172 -2.602 1 91.38 104 ALA A O 1
ATOM 790 N N . ASN A 1 105 ? 10.977 -20.641 -1.559 1 92.75 105 ASN A N 1
ATOM 791 C CA . ASN A 1 105 ? 10.852 -21.969 -2.131 1 92.75 105 ASN A CA 1
ATOM 792 C C . ASN A 1 105 ? 10.328 -21.922 -3.562 1 92.75 105 ASN A C 1
ATOM 794 O O . ASN A 1 105 ? 9.125 -21.734 -3.783 1 92.75 105 ASN A O 1
ATOM 798 N N . ILE A 1 106 ? 11.148 -22.172 -4.492 1 93.88 106 ILE A N 1
ATOM 799 C CA . ILE A 1 106 ? 10.844 -21.984 -5.906 1 93.88 106 ILE A CA 1
ATOM 800 C C . ILE A 1 106 ? 9.75 -22.953 -6.34 1 93.88 106 ILE A C 1
ATOM 802 O O . ILE A 1 106 ? 8.852 -22.578 -7.109 1 93.88 106 ILE A O 1
ATOM 806 N N . THR A 1 107 ? 9.789 -24.109 -5.824 1 94.06 107 THR A N 1
ATOM 807 C CA . THR A 1 107 ? 8.789 -25.109 -6.188 1 94.06 107 THR A CA 1
ATOM 808 C C . THR A 1 107 ? 7.391 -24.656 -5.766 1 94.06 107 THR A C 1
ATOM 810 O O . THR A 1 107 ? 6.438 -24.766 -6.535 1 94.06 107 THR A O 1
ATOM 813 N N . ARG A 1 108 ? 7.301 -24.094 -4.602 1 93.12 108 ARG A N 1
ATOM 814 C CA . ARG A 1 108 ? 6.016 -23.609 -4.105 1 93.12 108 ARG A CA 1
ATOM 815 C C . ARG A 1 108 ? 5.504 -22.453 -4.949 1 93.12 108 ARG A C 1
ATOM 817 O O . ARG A 1 108 ? 4.301 -22.344 -5.191 1 93.12 108 ARG A O 1
ATOM 824 N N . VAL A 1 109 ? 6.41 -21.594 -5.41 1 93 109 VAL A N 1
ATOM 825 C CA . VAL A 1 109 ? 6.035 -20.453 -6.246 1 93 109 VAL A CA 1
ATOM 826 C C . VAL A 1 109 ? 5.508 -20.953 -7.59 1 93 109 VAL A C 1
ATOM 828 O O . VAL A 1 109 ? 4.445 -20.531 -8.047 1 93 109 VAL A O 1
ATOM 831 N N . VAL A 1 110 ? 6.215 -21.859 -8.164 1 93.25 110 VAL A N 1
ATOM 832 C CA . VAL A 1 110 ? 5.84 -22.391 -9.461 1 93.25 110 VAL A CA 1
ATOM 833 C C . VAL A 1 110 ? 4.484 -23.094 -9.359 1 93.25 110 VAL A C 1
ATOM 835 O O . VAL A 1 110 ? 3.615 -22.906 -10.219 1 93.25 110 VAL A O 1
ATOM 838 N N . ASP A 1 111 ? 4.297 -23.875 -8.258 1 92.88 111 ASP A N 1
ATOM 839 C CA . ASP A 1 111 ? 3.037 -24.594 -8.039 1 92.88 111 ASP A CA 1
ATOM 840 C C . ASP A 1 111 ? 1.877 -23.609 -7.883 1 92.88 111 ASP A C 1
ATOM 842 O O . ASP A 1 111 ? 0.787 -23.844 -8.406 1 92.88 111 ASP A O 1
ATOM 846 N N . ALA A 1 112 ? 2.088 -22.578 -7.121 1 92.31 112 ALA A N 1
ATOM 847 C CA . ALA A 1 112 ? 1.047 -21.562 -6.918 1 92.31 112 ALA A CA 1
ATOM 848 C C . ALA A 1 112 ? 0.636 -20.938 -8.242 1 92.31 112 ALA A C 1
ATOM 850 O O . ALA A 1 112 ? -0.554 -20.75 -8.508 1 92.31 112 ALA A O 1
ATOM 851 N N . VAL A 1 113 ? 1.614 -20.562 -9.117 1 92.94 113 VAL A N 1
ATOM 852 C CA . VAL A 1 113 ? 1.344 -19.953 -10.406 1 92.94 113 VAL A CA 1
ATOM 853 C C . VAL A 1 113 ? 0.557 -20.906 -11.289 1 92.94 113 VAL A C 1
ATOM 855 O O . VAL A 1 113 ? -0.426 -20.516 -11.922 1 92.94 113 VAL A O 1
ATOM 858 N N . ALA A 1 114 ? 0.972 -22.125 -11.25 1 91.62 114 ALA A N 1
ATOM 859 C CA . ALA A 1 114 ? 0.295 -23.141 -12.055 1 91.62 114 ALA A CA 1
ATOM 860 C C . ALA A 1 114 ? -1.163 -23.281 -11.633 1 91.62 114 ALA A C 1
ATOM 862 O O . ALA A 1 114 ? -2.055 -23.391 -12.477 1 91.62 114 ALA A O 1
ATOM 863 N N . LYS A 1 115 ? -1.396 -23.328 -10.367 1 91.38 115 LYS A N 1
ATOM 864 C CA . LYS A 1 115 ? -2.75 -23.484 -9.844 1 91.38 115 LYS A CA 1
ATOM 865 C C . LYS A 1 115 ? -3.633 -22.312 -10.25 1 91.38 115 LYS A C 1
ATOM 867 O O . LYS A 1 115 ? -4.797 -22.5 -10.617 1 91.38 115 LYS A O 1
ATOM 872 N N . VAL A 1 116 ? -3.025 -21.125 -10.102 1 91.94 116 VAL A N 1
ATOM 873 C CA . VAL A 1 116 ? -3.779 -19.938 -10.484 1 91.94 116 VAL A CA 1
ATOM 874 C C . VAL A 1 116 ? -4.137 -20 -11.969 1 91.94 116 VAL A C 1
ATOM 876 O O . VAL A 1 116 ? -5.273 -19.719 -12.352 1 91.94 116 VAL A O 1
ATOM 879 N N . ARG A 1 117 ? -3.262 -20.344 -12.773 1 89.31 117 ARG A N 1
ATOM 880 C CA . ARG A 1 117 ? -3.469 -20.375 -14.219 1 89.31 117 ARG A CA 1
ATOM 881 C C . ARG A 1 117 ? -4.445 -21.484 -14.609 1 89.31 117 ARG A C 1
ATOM 883 O O . ARG A 1 117 ? -5.223 -21.328 -15.555 1 89.31 117 ARG A O 1
ATOM 890 N N . ASP A 1 118 ? -4.312 -22.562 -13.93 1 85.25 118 ASP A N 1
ATOM 891 C CA . ASP A 1 118 ? -5.219 -23.672 -14.203 1 85.25 118 ASP A CA 1
ATOM 892 C C . ASP A 1 118 ? -6.652 -23.328 -13.797 1 85.25 118 ASP A C 1
ATOM 894 O O . ASP A 1 118 ? -7.605 -23.75 -14.453 1 85.25 118 ASP A O 1
ATOM 898 N N . GLY A 1 119 ? -6.781 -22.781 -12.648 1 74.06 119 GLY A N 1
ATOM 899 C CA . GLY A 1 119 ? -8.102 -22.375 -12.19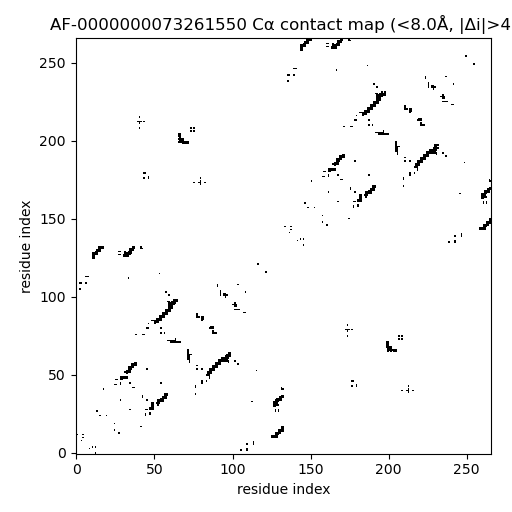5 1 74.06 119 GLY A CA 1
ATOM 900 C C . GLY A 1 119 ? -8.656 -21.188 -12.969 1 74.06 119 GLY A C 1
ATOM 901 O O . GLY A 1 119 ? -9.875 -20.984 -13.016 1 74.06 119 GLY A O 1
ATOM 902 N N . ALA A 1 120 ? -7.691 -20.219 -13.109 1 61.78 120 ALA A N 1
ATOM 903 C CA . ALA A 1 120 ? -8.125 -19.047 -13.852 1 61.78 120 ALA A CA 1
ATOM 904 C C . ALA A 1 120 ? -8.516 -19.406 -15.281 1 61.78 120 ALA A C 1
ATOM 906 O O . ALA A 1 120 ? -7.852 -20.219 -15.922 1 61.78 120 ALA A O 1
ATOM 907 N N . ASP A 1 121 ? -9.625 -19.984 -15.539 1 46.91 121 ASP A N 1
ATOM 908 C CA . ASP A 1 121 ? -9.945 -20.047 -16.953 1 46.91 121 ASP A CA 1
ATOM 909 C C . ASP A 1 121 ? -9.141 -19.016 -17.75 1 46.91 121 ASP A C 1
ATOM 911 O O . ASP A 1 121 ? -9.711 -18.062 -18.297 1 46.91 121 ASP A O 1
ATOM 915 N N . LEU A 1 122 ? -8.078 -18.656 -17.391 1 43.69 122 LEU A N 1
ATOM 916 C CA . LEU A 1 122 ? -7.312 -17.625 -18.078 1 43.69 122 LEU A CA 1
ATOM 917 C C . LEU A 1 122 ? -6.871 -18.078 -19.453 1 43.69 122 LEU A C 1
ATOM 919 O O . LEU A 1 122 ? -5.836 -18.734 -19.594 1 43.69 122 LEU A O 1
ATOM 923 N N . ASP A 1 123 ? -7.594 -18.844 -20.234 1 36.81 123 ASP A N 1
ATOM 924 C CA . ASP A 1 123 ? -7.199 -19.047 -21.625 1 36.81 123 ASP A CA 1
ATOM 925 C C . ASP A 1 123 ? -6.301 -17.922 -22.125 1 36.81 123 ASP A C 1
ATOM 927 O O . ASP A 1 123 ? -5.207 -18.172 -22.625 1 36.81 123 ASP A O 1
ATOM 931 N N . SER A 1 124 ? -6.84 -16.875 -23.031 1 31.94 124 SER A N 1
ATOM 932 C CA . SER A 1 124 ? -6.375 -16.062 -24.156 1 31.94 124 SER A CA 1
ATOM 933 C C . SER A 1 124 ? -5.453 -14.945 -23.672 1 31.94 124 SER A C 1
ATOM 935 O O . SER A 1 124 ? -4.953 -14.148 -24.469 1 31.94 124 SER A O 1
ATOM 937 N N . ILE A 1 125 ? -5.465 -14.375 -22.375 1 32.84 125 ILE A N 1
ATOM 938 C CA . ILE A 1 125 ? -4.996 -12.992 -22.312 1 32.84 125 ILE A CA 1
ATOM 939 C C . ILE A 1 125 ? -3.5 -12.969 -22 1 32.84 125 ILE A C 1
ATOM 941 O O . ILE A 1 125 ? -3.02 -13.742 -21.172 1 32.84 125 ILE A O 1
ATOM 945 N N . ASP A 1 126 ? -2.691 -12.398 -22.797 1 32.75 126 ASP A N 1
ATOM 946 C CA . ASP A 1 126 ? -1.301 -11.969 -22.656 1 32.75 126 ASP A CA 1
ATOM 947 C C . ASP A 1 126 ? -0.98 -11.57 -21.219 1 32.75 126 ASP A C 1
ATOM 949 O O . ASP A 1 126 ? -1.434 -10.531 -20.75 1 32.75 126 ASP A O 1
ATOM 953 N N . ARG A 1 127 ? -1.018 -12.531 -20.344 1 38.59 127 ARG A N 1
ATOM 954 C CA . ARG A 1 127 ? -1.104 -12.391 -18.891 1 38.59 127 ARG A CA 1
ATOM 955 C C . ARG A 1 127 ? 0.278 -12.203 -18.281 1 38.59 127 ARG A C 1
ATOM 957 O O . ARG A 1 127 ? 1.25 -12.812 -18.719 1 38.59 127 ARG A O 1
ATOM 964 N N . TYR A 1 128 ? 0.595 -10.945 -17.984 1 35.19 128 TYR A N 1
ATOM 965 C CA . TYR A 1 128 ? 1.877 -10.539 -17.406 1 35.19 128 TYR A CA 1
ATOM 966 C C . TYR A 1 128 ? 1.945 -10.891 -15.93 1 35.19 128 TYR A C 1
ATOM 968 O O . TYR A 1 128 ? 0.935 -10.836 -15.227 1 35.19 128 TYR A O 1
ATOM 976 N N . ILE A 1 129 ? 2.816 -11.859 -15.562 1 33.09 129 ILE A N 1
ATOM 977 C CA . ILE A 1 129 ? 3.25 -12.07 -14.188 1 33.09 129 ILE A CA 1
ATOM 978 C C . ILE A 1 129 ? 4.332 -11.055 -13.828 1 33.09 129 ILE A C 1
ATOM 980 O O . ILE A 1 129 ? 5.355 -10.961 -14.508 1 33.09 129 ILE A O 1
ATOM 984 N N . SER A 1 130 ? 4.066 -9.953 -13.148 1 31.83 130 SER A N 1
ATOM 985 C CA . SER A 1 130 ? 5.074 -8.992 -12.711 1 31.83 130 SER A CA 1
ATOM 986 C C . SER A 1 130 ? 5.672 -9.398 -11.367 1 31.83 130 SER A C 1
ATOM 988 O O . SER A 1 130 ? 4.957 -9.883 -10.484 1 31.83 130 SER A O 1
ATOM 990 N N . TRP A 1 131 ? 6.938 -9.648 -11.32 1 30.81 131 TRP A N 1
ATOM 991 C CA . TRP A 1 131 ? 7.723 -9.953 -10.125 1 30.81 131 TRP A CA 1
ATOM 992 C C . TRP A 1 131 ? 8.406 -8.703 -9.586 1 30.81 131 TRP A C 1
ATOM 994 O O . TRP A 1 131 ? 8.977 -7.926 -10.352 1 30.81 131 TRP A O 1
ATOM 1004 N N . GLN A 1 132 ? 8.008 -8.117 -8.477 1 33.16 132 GLN A N 1
ATOM 1005 C CA . GLN A 1 132 ? 8.672 -6.984 -7.848 1 33.16 132 GLN A CA 1
ATOM 1006 C C . GLN A 1 132 ? 9.797 -7.449 -6.93 1 33.16 132 GLN A C 1
ATOM 1008 O O . GLN A 1 132 ? 9.602 -8.32 -6.082 1 33.16 132 GLN A O 1
ATOM 1013 N N . PHE A 1 133 ? 11.031 -7.371 -7.426 1 26.95 133 PHE A N 1
ATOM 1014 C CA . PHE A 1 133 ? 12.18 -7.516 -6.535 1 26.95 133 PHE A CA 1
ATOM 1015 C C . PHE A 1 133 ? 12.469 -6.207 -5.816 1 26.95 133 PHE A C 1
ATOM 1017 O O . PHE A 1 133 ? 12.227 -5.125 -6.359 1 26.95 133 PHE A O 1
ATOM 1024 N N . MET B 1 1 ? -12.883 17.906 8.805 1 84 1 MET B N 1
ATOM 1025 C CA . MET B 1 1 ? -12.656 18.812 7.688 1 84 1 MET B CA 1
ATOM 1026 C C . MET B 1 1 ? -12.977 20.25 8.078 1 84 1 MET B C 1
ATOM 1028 O O . MET B 1 1 ? -12.211 21.172 7.773 1 84 1 MET B O 1
ATOM 1032 N N . GLN B 1 2 ? -13.906 20.359 8.828 1 88.56 2 GLN B N 1
ATOM 1033 C CA . GLN B 1 2 ? -14.281 21.703 9.25 1 88.56 2 GLN B CA 1
ATOM 1034 C C . GLN B 1 2 ? -13.195 22.344 10.109 1 88.56 2 GLN B C 1
ATOM 1036 O O . GLN B 1 2 ? -12.836 23.5 9.898 1 88.56 2 GLN B O 1
ATOM 1041 N N . ALA B 1 3 ? -12.641 21.625 11.031 1 91.69 3 ALA B N 1
ATOM 1042 C CA . ALA B 1 3 ? -11.594 22.125 11.906 1 91.69 3 ALA B CA 1
ATOM 1043 C C . ALA B 1 3 ? -10.344 22.516 11.109 1 91.69 3 ALA B C 1
ATOM 1045 O O . ALA B 1 3 ? -9.703 23.531 11.398 1 91.69 3 ALA B O 1
ATOM 1046 N N . LEU B 1 4 ? -10.016 21.766 10.102 1 90.69 4 LEU B N 1
ATOM 1047 C CA . LEU B 1 4 ? -8.852 22.062 9.266 1 90.69 4 LEU B CA 1
ATOM 1048 C C . LEU B 1 4 ? -9.094 23.312 8.43 1 90.69 4 LEU B C 1
ATOM 1050 O O . LEU B 1 4 ? -8.18 24.125 8.258 1 90.69 4 LEU B O 1
ATOM 1054 N N . ARG B 1 5 ? -10.312 23.438 7.926 1 89.88 5 ARG B N 1
ATOM 1055 C CA . ARG B 1 5 ? -10.648 24.625 7.133 1 89.88 5 ARG B CA 1
ATOM 1056 C C . ARG B 1 5 ? -10.484 25.891 7.957 1 89.88 5 ARG B C 1
ATOM 1058 O O . ARG B 1 5 ? -9.992 26.906 7.449 1 89.88 5 ARG B O 1
ATOM 1065 N N . ARG B 1 6 ? -10.852 25.797 9.188 1 93.12 6 ARG B N 1
ATOM 1066 C CA . ARG B 1 6 ? -10.758 26.953 10.078 1 93.12 6 ARG B CA 1
ATOM 1067 C C . ARG B 1 6 ? -9.305 27.25 10.438 1 93.12 6 ARG B C 1
ATOM 1069 O O . ARG B 1 6 ? -8.898 28.422 10.477 1 93.12 6 ARG B O 1
ATOM 1076 N N . SER B 1 7 ? -8.523 26.188 10.648 1 91.25 7 SER B N 1
ATOM 1077 C CA . SER B 1 7 ? -7.164 26.359 11.148 1 91.25 7 SER B CA 1
ATOM 1078 C C . SER B 1 7 ? -6.191 26.656 10.016 1 91.25 7 SER B C 1
ATOM 1080 O O . SER B 1 7 ? -5.113 27.203 10.242 1 91.25 7 SER B O 1
ATOM 1082 N N . GLN B 1 8 ? -6.512 26.188 8.805 1 88.88 8 GLN B N 1
ATOM 1083 C CA . GLN B 1 8 ? -5.676 26.375 7.621 1 88.88 8 GLN B CA 1
ATOM 1084 C C . GLN B 1 8 ? -6.441 27.078 6.508 1 88.88 8 GLN B C 1
ATOM 1086 O O . GLN B 1 8 ? -6.711 26.5 5.461 1 88.88 8 GLN B O 1
ATOM 1091 N N . PRO B 1 9 ? -6.719 28.406 6.652 1 89.56 9 PRO B N 1
ATOM 1092 C CA . PRO B 1 9 ? -7.609 29.094 5.723 1 89.56 9 PRO B CA 1
ATOM 1093 C C . PRO B 1 9 ? -7.012 29.234 4.324 1 89.56 9 PRO B C 1
ATOM 1095 O O . PRO B 1 9 ? -7.75 29.328 3.34 1 89.56 9 PRO B O 1
ATOM 1098 N N . ASP B 1 10 ? -5.75 29.141 4.223 1 88.69 10 ASP B N 1
ATOM 1099 C CA . ASP B 1 10 ? -5.109 29.328 2.924 1 88.69 10 ASP B CA 1
ATOM 1100 C C . ASP B 1 10 ? -4.836 28 2.246 1 88.69 10 ASP B C 1
ATOM 1102 O O . ASP B 1 10 ? -4.336 27.953 1.12 1 88.69 10 ASP B O 1
ATOM 1106 N N . ALA B 1 11 ? -5.18 26.922 2.893 1 87.5 11 ALA B N 1
ATOM 1107 C CA . ALA B 1 11 ? -4.941 25.609 2.324 1 87.5 11 ALA B CA 1
ATOM 1108 C C . ALA B 1 11 ? -6.109 25.156 1.452 1 87.5 11 ALA B C 1
ATOM 1110 O O . ALA B 1 11 ? -7.266 25.484 1.739 1 87.5 11 ALA B O 1
ATOM 1111 N N . VAL B 1 12 ? -5.762 24.484 0.382 1 89.81 12 VAL B N 1
ATOM 1112 C CA . VAL B 1 12 ? -6.789 23.828 -0.418 1 89.81 12 VAL B CA 1
ATOM 1113 C C . VAL B 1 12 ? -7.078 22.438 0.154 1 89.81 12 VAL B C 1
ATOM 1115 O O . VAL B 1 12 ? -6.184 21.594 0.227 1 89.81 12 VAL B O 1
ATOM 1118 N N . LEU B 1 13 ? -8.281 22.219 0.617 1 90.44 13 LEU B N 1
ATOM 1119 C CA . LEU B 1 13 ? -8.695 20.953 1.207 1 90.44 13 LEU B CA 1
ATOM 1120 C C . LEU B 1 13 ? -9.547 20.156 0.231 1 90.44 13 LEU B C 1
ATOM 1122 O O . LEU B 1 13 ? -10.531 20.656 -0.303 1 90.44 13 LEU B O 1
ATOM 1126 N N . ILE B 1 14 ? -9.125 18.922 -0.033 1 88.44 14 ILE B N 1
ATOM 1127 C CA . ILE B 1 14 ? -9.844 18.047 -0.963 1 88.44 14 ILE B CA 1
ATOM 1128 C C . ILE B 1 14 ? -10.219 16.75 -0.265 1 88.44 14 ILE B C 1
ATOM 1130 O O . ILE B 1 14 ? -9.391 16.125 0.404 1 88.44 14 ILE B O 1
ATOM 1134 N N . ASP B 1 15 ? -11.445 16.375 -0.38 1 83.44 15 ASP B N 1
ATOM 1135 C CA . ASP B 1 15 ? -11.914 15.094 0.125 1 83.44 15 ASP B CA 1
ATOM 1136 C C . ASP B 1 15 ? -11.742 14 -0.925 1 83.44 15 ASP B C 1
ATOM 1138 O O . ASP B 1 15 ? -12 14.227 -2.111 1 83.44 15 ASP B O 1
ATOM 1142 N N . PHE B 1 16 ? -11.25 12.914 -0.448 1 79.88 16 PHE B N 1
ATOM 1143 C CA . PHE B 1 16 ? -11.141 11.758 -1.332 1 79.88 16 PHE B CA 1
ATOM 1144 C C . PHE B 1 16 ? -11.938 10.578 -0.784 1 79.88 16 PHE B C 1
ATOM 1146 O O . PHE B 1 16 ? -11.883 10.289 0.413 1 79.88 16 PHE B O 1
ATOM 1153 N N . GLY B 1 17 ? -12.734 10.023 -1.732 1 74.38 17 GLY B N 1
ATOM 1154 C CA . GLY B 1 17 ? -13.594 8.914 -1.354 1 74.38 17 GLY B CA 1
ATOM 1155 C C . GLY B 1 17 ? -13.188 7.605 -2 1 74.38 17 GLY B C 1
ATOM 1156 O O . GLY B 1 17 ? -12.336 7.582 -2.891 1 74.38 17 GLY B O 1
ATOM 1157 N N . PRO B 1 18 ? -13.773 6.441 -1.521 1 71.12 18 PRO B N 1
ATOM 1158 C CA . PRO B 1 18 ? -13.43 5.098 -1.991 1 71.12 18 PRO B CA 1
ATOM 1159 C C . PRO B 1 18 ? -13.898 4.836 -3.42 1 71.12 18 PRO B C 1
ATOM 1161 O O . PRO B 1 18 ? -13.359 3.961 -4.102 1 71.12 18 PRO B O 1
ATOM 1164 N N . ASN B 1 19 ? -14.812 5.648 -3.992 1 75.81 19 ASN B N 1
ATOM 1165 C CA . ASN B 1 19 ? -15.398 5.301 -5.281 1 75.81 19 ASN B CA 1
ATOM 1166 C C . ASN B 1 19 ? -14.852 6.176 -6.402 1 75.81 19 ASN B C 1
ATOM 1168 O O . ASN B 1 19 ? -15.43 6.246 -7.484 1 75.81 19 ASN B O 1
ATOM 1172 N N . GLU B 1 20 ? -13.797 6.68 -6.203 1 80.56 20 GLU B N 1
ATOM 1173 C CA . GLU B 1 20 ? -13.18 7.484 -7.254 1 80.56 20 GLU B CA 1
ATOM 1174 C C . GLU B 1 20 ? -12.344 6.617 -8.188 1 80.56 20 GLU B C 1
ATOM 1176 O O . GLU B 1 20 ? -11.766 5.609 -7.77 1 80.56 20 GLU B O 1
ATOM 1181 N N . ASN B 1 21 ? -12.406 7.043 -9.43 1 84.69 21 ASN B N 1
ATOM 1182 C CA . ASN B 1 21 ? -11.586 6.285 -10.359 1 84.69 21 ASN B CA 1
ATOM 1183 C C . ASN B 1 21 ? -10.094 6.512 -10.109 1 84.69 21 ASN B C 1
ATOM 1185 O O . ASN B 1 21 ? -9.719 7.504 -9.484 1 84.69 21 ASN B O 1
ATOM 1189 N N . LEU B 1 22 ? -9.328 5.645 -10.625 1 85.25 22 LEU B N 1
ATOM 1190 C CA . LEU B 1 22 ? -7.902 5.613 -10.32 1 85.25 22 LEU B CA 1
ATOM 1191 C C . LEU B 1 22 ? -7.211 6.883 -10.812 1 85.25 22 LEU B C 1
ATOM 1193 O O . LEU B 1 22 ? -6.32 7.406 -10.141 1 85.25 22 LEU B O 1
ATOM 1197 N N . LEU B 1 23 ? -7.594 7.367 -11.992 1 87.12 23 LEU B N 1
ATOM 1198 C CA . LEU B 1 23 ? -6.957 8.555 -12.539 1 87.12 23 LEU B CA 1
ATOM 1199 C C . LEU B 1 23 ? -7.199 9.766 -11.648 1 87.12 23 LEU B C 1
ATOM 1201 O O . LEU B 1 23 ? -6.266 10.516 -11.336 1 87.12 23 LEU B O 1
ATOM 1205 N N . ASN B 1 24 ? -8.383 9.969 -11.234 1 88.19 24 ASN B N 1
ATOM 1206 C CA . ASN B 1 24 ? -8.703 11.062 -10.328 1 88.19 24 ASN B CA 1
ATOM 1207 C C . ASN B 1 24 ? -7.961 10.922 -9 1 88.19 24 ASN B C 1
ATOM 1209 O O . ASN B 1 24 ? -7.422 11.898 -8.484 1 88.19 24 ASN B O 1
ATOM 1213 N N . THR B 1 25 ? -7.953 9.711 -8.531 1 89.56 25 THR B N 1
ATOM 1214 C CA . THR B 1 25 ? -7.223 9.422 -7.297 1 89.56 25 THR B CA 1
ATOM 1215 C C . THR B 1 25 ? -5.746 9.773 -7.453 1 89.56 25 THR B C 1
ATOM 1217 O O . THR B 1 25 ? -5.172 10.461 -6.605 1 89.56 25 THR B O 1
ATOM 1220 N N . ALA B 1 26 ? -5.168 9.406 -8.555 1 89.94 26 ALA B N 1
ATOM 1221 C CA . ALA B 1 26 ? -3.75 9.641 -8.82 1 89.94 26 ALA B CA 1
ATOM 1222 C C . ALA B 1 26 ? -3.447 11.133 -8.891 1 89.94 26 ALA B C 1
ATOM 1224 O O . ALA B 1 26 ? -2.475 11.609 -8.305 1 89.94 26 ALA B O 1
ATOM 1225 N N . VAL B 1 27 ? -4.262 11.852 -9.555 1 89.94 27 VAL B N 1
ATOM 1226 C CA . VAL B 1 27 ? -4.055 13.281 -9.75 1 89.94 27 VAL B CA 1
ATOM 1227 C C . VAL B 1 27 ? -4.164 14.008 -8.414 1 89.94 27 VAL B C 1
ATOM 1229 O O . VAL B 1 27 ? -3.336 14.867 -8.094 1 89.94 27 VAL B O 1
ATOM 1232 N N . LYS B 1 28 ? -5.137 13.672 -7.641 1 90.31 28 LYS B N 1
ATOM 1233 C CA . LYS B 1 28 ? -5.324 14.289 -6.332 1 90.31 28 LYS B CA 1
ATOM 1234 C C . LYS B 1 28 ? -4.125 14.031 -5.426 1 90.31 28 LYS B C 1
ATOM 1236 O O . LYS B 1 28 ? -3.623 14.945 -4.773 1 90.31 28 LYS B O 1
ATOM 1241 N N . HIS B 1 29 ? -3.654 12.828 -5.457 1 93.19 29 HIS B N 1
ATOM 1242 C CA . HIS B 1 29 ? -2.527 12.477 -4.598 1 93.19 29 HIS B CA 1
ATOM 1243 C C . HIS B 1 29 ? -1.229 13.086 -5.121 1 93.19 29 HIS B C 1
ATOM 1245 O O . HIS B 1 29 ? -0.383 13.523 -4.336 1 93.19 29 HIS B O 1
ATOM 1251 N N . TYR B 1 30 ? -1.133 13.148 -6.43 1 92.38 30 TYR B N 1
ATOM 1252 C CA . TYR B 1 30 ? 0.06 13.727 -7.039 1 92.38 30 TYR B CA 1
ATOM 1253 C C . TYR B 1 30 ? 0.206 15.195 -6.664 1 92.38 30 TYR B C 1
ATOM 1255 O O . TYR B 1 30 ? 1.322 15.711 -6.566 1 92.38 30 TYR B O 1
ATOM 1263 N N . ASN B 1 31 ? -0.852 15.805 -6.398 1 92.12 31 ASN B N 1
ATOM 1264 C CA . ASN B 1 31 ? -0.834 17.234 -6.102 1 92.12 31 ASN B CA 1
ATOM 1265 C C . ASN B 1 31 ? -0.92 17.5 -4.598 1 92.12 31 ASN B C 1
ATOM 1267 O O . ASN B 1 31 ? -1.005 18.641 -4.168 1 92.12 31 ASN B O 1
ATOM 1271 N N . ALA B 1 32 ? -0.895 16.5 -3.84 1 92.5 32 ALA B N 1
ATOM 1272 C CA . ALA B 1 32 ? -1.074 16.656 -2.398 1 92.5 32 ALA B CA 1
ATOM 1273 C C . ALA B 1 32 ? 0.266 16.859 -1.697 1 92.5 32 ALA B C 1
ATOM 1275 O O . ALA B 1 32 ? 1.234 16.156 -1.977 1 92.5 32 ALA B O 1
ATOM 1276 N N . ASP B 1 33 ? 0.286 17.828 -0.76 1 92.81 33 ASP B N 1
ATOM 1277 C CA . ASP B 1 33 ? 1.434 18.016 0.122 1 92.81 33 ASP B CA 1
ATOM 1278 C C . ASP B 1 33 ? 1.276 17.203 1.406 1 92.81 33 ASP B C 1
ATOM 1280 O O . ASP B 1 33 ? 2.27 16.797 2.02 1 92.81 33 ASP B O 1
ATOM 1284 N N . ILE B 1 34 ? 0.081 17.047 1.782 1 93.62 34 ILE B N 1
ATOM 1285 C CA . ILE B 1 34 ? -0.266 16.297 2.98 1 93.62 34 ILE B CA 1
ATOM 1286 C C . ILE B 1 34 ? -1.445 15.375 2.686 1 93.62 34 ILE B C 1
ATOM 1288 O O . ILE B 1 34 ? -2.449 15.805 2.111 1 93.62 34 ILE B O 1
ATOM 1292 N N . VAL B 1 35 ? -1.352 14.125 2.996 1 94.44 35 VAL B N 1
ATOM 1293 C CA . VAL B 1 35 ? -2.441 13.156 2.963 1 94.44 35 VAL B CA 1
ATOM 1294 C C . VAL B 1 35 ? -2.766 12.688 4.383 1 94.44 35 VAL B C 1
ATOM 1296 O O . VAL B 1 35 ? -1.869 12.305 5.137 1 94.44 35 VAL B O 1
ATOM 1299 N N . ILE B 1 36 ? -3.998 12.773 4.73 1 93.81 36 ILE B N 1
ATOM 1300 C CA . ILE B 1 36 ? -4.48 12.344 6.039 1 93.81 36 ILE B CA 1
ATOM 1301 C C . ILE B 1 36 ? -5.543 11.266 5.867 1 93.81 36 ILE B C 1
ATOM 1303 O O . ILE B 1 36 ? -6.445 11.398 5.039 1 93.81 36 ILE B O 1
ATOM 1307 N N . GLY B 1 37 ? -5.422 10.242 6.676 1 91.56 37 GLY B N 1
ATOM 1308 C CA . GLY B 1 37 ? -6.469 9.234 6.609 1 91.56 37 GLY B CA 1
ATOM 1309 C C . GLY B 1 37 ? -6.328 8.156 7.668 1 91.56 37 GLY B C 1
ATOM 1310 O O . GLY B 1 37 ? -5.262 8.008 8.273 1 91.56 37 GLY B O 1
ATOM 1311 N N . PRO B 1 38 ? -7.52 7.414 7.918 1 89.19 38 PRO B N 1
ATOM 1312 C CA . PRO B 1 38 ? -7.41 6.238 8.789 1 89.19 38 PRO B CA 1
ATOM 1313 C C . PRO B 1 38 ? -6.57 5.125 8.172 1 89.19 38 PRO B C 1
ATOM 1315 O O . PRO B 1 38 ? -6.406 5.074 6.945 1 89.19 38 PRO B O 1
ATOM 1318 N N . HIS B 1 39 ? -6.047 4.289 9.07 1 85.56 39 HIS B N 1
ATOM 1319 C CA . HIS B 1 39 ? -5.352 3.117 8.555 1 85.56 39 HIS B CA 1
ATOM 1320 C C . HIS B 1 39 ? -6.25 2.301 7.633 1 85.56 39 HIS B C 1
ATOM 1322 O O . HIS B 1 39 ? -7.453 2.186 7.879 1 85.56 39 HIS B O 1
ATOM 1328 N N . GLY B 1 40 ? -5.648 1.777 6.52 1 83.94 40 GLY B N 1
ATOM 1329 C CA . GLY B 1 40 ? -6.422 0.959 5.598 1 83.94 40 GLY B CA 1
ATOM 1330 C C . GLY B 1 40 ? -5.879 0.979 4.184 1 83.94 40 GLY B C 1
ATOM 1331 O O . GLY B 1 40 ? -4.949 1.729 3.879 1 83.94 40 GLY B O 1
ATOM 1332 N N . ALA B 1 41 ? -6.539 0.228 3.436 1 86.38 41 ALA B N 1
ATOM 1333 C CA . ALA B 1 41 ? -6.074 -0.026 2.074 1 86.38 41 ALA B CA 1
ATOM 1334 C C . ALA B 1 41 ? -6.055 1.26 1.254 1 86.38 41 ALA B C 1
ATOM 1336 O O . ALA B 1 41 ? -5.27 1.387 0.309 1 86.38 41 ALA B O 1
ATOM 1337 N N . GLY B 1 42 ? -6.898 2.248 1.568 1 87.31 42 GLY B N 1
ATOM 1338 C CA . GLY B 1 42 ? -6.922 3.512 0.846 1 87.31 42 GLY B CA 1
ATOM 1339 C C . GLY B 1 42 ? -5.609 4.266 0.92 1 87.31 42 GLY B C 1
ATOM 1340 O O . GLY B 1 42 ? -5.305 5.086 0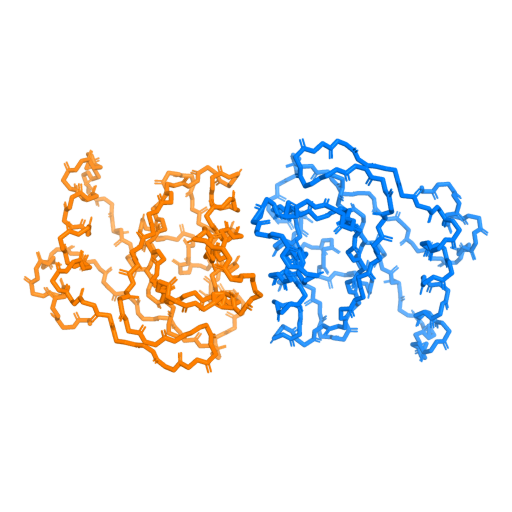.05 1 87.31 42 GLY B O 1
ATOM 1341 N N . LEU B 1 43 ? -4.766 3.959 1.909 1 90.44 43 LEU B N 1
ATOM 1342 C CA . LEU B 1 43 ? -3.494 4.652 2.084 1 90.44 43 LEU B CA 1
ATOM 1343 C C . LEU B 1 43 ? -2.459 4.152 1.083 1 90.44 43 LEU B C 1
ATOM 1345 O O . LEU B 1 43 ? -1.415 4.781 0.896 1 90.44 43 LEU B O 1
ATOM 1349 N N . SER B 1 44 ? -2.752 3.115 0.383 1 91.12 44 SER B N 1
ATOM 1350 C CA . SER B 1 44 ? -1.844 2.639 -0.654 1 91.12 44 SER B CA 1
ATOM 1351 C C . SER B 1 44 ? -1.708 3.656 -1.781 1 91.12 44 SER B C 1
ATOM 1353 O O . SER B 1 44 ? -0.715 3.654 -2.512 1 91.12 44 SER B O 1
ATOM 1355 N N . ASN B 1 45 ? -2.656 4.586 -1.904 1 92.25 45 ASN B N 1
ATOM 1356 C CA . ASN B 1 45 ? -2.633 5.594 -2.959 1 92.25 45 ASN B CA 1
ATOM 1357 C C . ASN B 1 45 ? -1.53 6.625 -2.725 1 92.25 45 ASN B C 1
ATOM 1359 O O . ASN B 1 45 ? -1.252 7.449 -3.596 1 92.25 45 ASN B O 1
ATOM 1363 N N . ILE B 1 46 ? -0.829 6.477 -1.629 1 92.94 46 ILE B N 1
ATOM 1364 C CA . ILE B 1 46 ? 0.212 7.453 -1.325 1 92.94 46 ILE B CA 1
ATOM 1365 C C . ILE B 1 46 ? 1.379 7.281 -2.295 1 92.94 46 ILE B C 1
ATOM 1367 O O . ILE B 1 46 ? 2.252 8.148 -2.385 1 92.94 46 ILE B O 1
ATOM 1371 N N . ILE B 1 47 ? 1.385 6.211 -2.984 1 91.12 47 ILE B N 1
ATOM 1372 C CA . ILE B 1 47 ? 2.469 5.969 -3.932 1 91.12 47 ILE B CA 1
ATOM 1373 C C . ILE B 1 47 ? 2.416 7.012 -5.047 1 91.12 47 ILE B C 1
ATOM 1375 O O . ILE B 1 47 ? 3.391 7.195 -5.781 1 91.12 47 ILE B O 1
ATOM 1379 N N . PHE B 1 48 ? 1.284 7.75 -5.219 1 93.25 48 PHE B N 1
ATOM 1380 C CA . PHE B 1 48 ? 1.116 8.766 -6.246 1 93.25 48 PHE B CA 1
ATOM 1381 C C . PHE B 1 48 ? 1.619 10.117 -5.758 1 93.25 48 PHE B C 1
ATOM 1383 O O . PHE B 1 48 ? 1.722 11.07 -6.539 1 93.25 48 PHE B O 1
ATOM 1390 N N . CYS B 1 49 ? 1.941 10.211 -4.512 1 93.62 49 CYS B N 1
ATOM 1391 C CA . CYS B 1 49 ? 2.324 11.5 -3.941 1 93.62 49 CYS B CA 1
ATOM 1392 C C . CYS B 1 49 ? 3.727 11.898 -4.387 1 93.62 49 CYS B C 1
ATOM 1394 O O . CYS B 1 49 ? 4.562 11.039 -4.66 1 93.62 49 CYS B O 1
ATOM 1396 N N . PRO B 1 50 ? 3.977 13.203 -4.484 1 92.81 50 PRO B N 1
ATOM 1397 C CA . PRO B 1 50 ? 5.336 13.648 -4.809 1 92.81 50 PRO B CA 1
ATOM 1398 C C . PRO B 1 50 ? 6.309 13.477 -3.645 1 92.81 50 PRO B C 1
ATOM 1400 O O . PRO B 1 50 ? 5.883 13.398 -2.488 1 92.81 50 PRO B O 1
ATOM 1403 N N . ASP B 1 51 ? 7.547 13.43 -4.051 1 92.75 51 ASP B N 1
ATOM 1404 C CA . ASP B 1 51 ? 8.586 13.383 -3.025 1 92.75 51 ASP B CA 1
ATOM 1405 C C . ASP B 1 51 ? 8.414 14.516 -2.018 1 92.75 51 ASP B C 1
ATOM 1407 O O . ASP B 1 51 ? 8.125 15.656 -2.396 1 92.75 51 ASP B O 1
ATOM 1411 N N . GLY B 1 52 ? 8.578 14.117 -0.765 1 92.75 52 GLY B N 1
ATOM 1412 C CA . GLY B 1 52 ? 8.547 15.148 0.265 1 92.75 52 GLY B CA 1
ATOM 1413 C C . GLY B 1 52 ? 7.172 15.352 0.86 1 92.75 52 GLY B C 1
ATOM 1414 O O . GLY B 1 52 ? 7.031 15.992 1.906 1 92.75 52 GLY B O 1
ATOM 1415 N N . ALA B 1 53 ? 6.105 14.883 0.219 1 94.19 53 ALA B N 1
ATOM 1416 C CA . ALA B 1 53 ? 4.773 14.977 0.806 1 94.19 53 ALA B CA 1
ATOM 1417 C C . ALA B 1 53 ? 4.715 14.266 2.156 1 94.19 53 ALA B C 1
ATOM 1419 O O . ALA B 1 53 ? 5.57 13.43 2.459 1 94.19 53 ALA B O 1
ATOM 1420 N N . THR B 1 54 ? 3.746 14.664 2.969 1 94.5 54 THR B N 1
ATOM 1421 C CA . THR B 1 54 ? 3.596 14.102 4.309 1 94.5 54 THR B CA 1
ATOM 1422 C C . THR B 1 54 ? 2.369 13.195 4.379 1 94.5 54 THR B C 1
ATOM 1424 O O . THR B 1 54 ? 1.309 13.539 3.852 1 94.5 54 THR B O 1
ATOM 1427 N N . LEU B 1 55 ? 2.5 12.023 4.93 1 95.31 55 LEU B N 1
ATOM 1428 C CA . LEU B 1 55 ? 1.39 11.141 5.277 1 95.31 55 LEU B CA 1
ATOM 1429 C C . LEU B 1 55 ? 1.085 11.219 6.77 1 95.31 55 LEU B C 1
ATOM 1431 O O . LEU B 1 55 ? 1.952 10.938 7.602 1 95.31 55 LEU B O 1
ATOM 1435 N N . ILE B 1 56 ? -0.074 11.609 7.098 1 94.31 56 ILE B N 1
ATOM 1436 C CA . ILE B 1 56 ? -0.585 11.516 8.461 1 94.31 56 ILE B CA 1
ATOM 1437 C C . ILE B 1 56 ? -1.595 10.375 8.555 1 94.31 56 ILE B C 1
ATOM 1439 O O . ILE B 1 56 ? -2.727 10.5 8.086 1 94.31 56 ILE B O 1
ATOM 1443 N N . GLU B 1 57 ? -1.178 9.273 9.148 1 92.12 57 GLU B N 1
ATOM 1444 C CA . GLU B 1 57 ? -2.02 8.094 9.32 1 92.12 57 GLU B CA 1
ATOM 1445 C C . GLU B 1 57 ? -2.664 8.078 10.703 1 92.12 57 GLU B C 1
ATOM 1447 O O . GLU B 1 57 ? -1.978 8.242 11.719 1 92.12 57 GLU B O 1
ATOM 1452 N N . LEU B 1 58 ? -3.992 7.926 10.703 1 91.31 58 LEU B N 1
ATOM 1453 C CA . LEU B 1 58 ? -4.746 7.738 11.938 1 91.31 58 LEU B CA 1
ATOM 1454 C C . LEU B 1 58 ? -4.969 6.254 12.219 1 91.31 58 LEU B C 1
ATOM 1456 O O . LEU B 1 58 ? -5.512 5.531 11.383 1 91.31 58 LEU B O 1
ATOM 1460 N N . HIS B 1 59 ? -4.555 5.801 13.422 1 87.81 59 HIS B N 1
ATOM 1461 C CA . HIS B 1 59 ? -4.598 4.383 13.75 1 87.81 59 HIS B CA 1
ATOM 1462 C C . HIS B 1 59 ? -5.004 4.164 15.211 1 87.81 59 HIS B C 1
ATOM 1464 O O . HIS B 1 59 ? -4.535 4.875 16.094 1 87.81 59 HIS B O 1
ATOM 1470 N N . PRO B 1 60 ? -5.922 3.217 15.414 1 84.94 60 PRO B N 1
ATOM 1471 C CA . PRO B 1 60 ? -6.109 2.873 16.828 1 84.94 60 PRO B CA 1
ATOM 1472 C C . PRO B 1 60 ? -4.859 2.268 17.453 1 84.94 60 PRO B C 1
ATOM 1474 O O . PRO B 1 60 ? -4.121 1.534 16.797 1 84.94 60 PRO B O 1
ATOM 1477 N N . ARG B 1 61 ? -4.688 2.65 18.672 1 79.5 61 ARG B N 1
ATOM 1478 C CA . ARG B 1 61 ? -3.537 2.133 19.406 1 79.5 61 ARG B CA 1
ATOM 1479 C C . ARG B 1 61 ? -3.648 0.626 19.609 1 79.5 61 ARG B C 1
ATOM 1481 O O . ARG B 1 61 ? -2.646 -0.09 19.547 1 79.5 61 ARG B O 1
ATOM 1488 N N . LEU B 1 62 ? -4.988 0.323 20.031 1 66.12 62 LEU B N 1
ATOM 1489 C CA . LEU B 1 62 ? -5.242 -1.094 20.266 1 66.12 62 LEU B CA 1
ATOM 1490 C C . LEU B 1 62 ? -5.664 -1.794 18.984 1 66.12 62 LEU B C 1
ATOM 1492 O O . LEU B 1 62 ? -6.52 -1.291 18.25 1 66.12 62 LEU B O 1
ATOM 1496 N N . GLY B 1 63 ? -5.125 -2.766 18.5 1 54.53 63 GLY B N 1
ATOM 1497 C CA . GLY B 1 63 ? -5.766 -3.439 17.375 1 54.53 63 GLY B CA 1
ATOM 1498 C C . GLY B 1 63 ? -4.797 -4.234 16.531 1 54.53 63 GLY B C 1
ATOM 1499 O O . GLY B 1 63 ? -5.203 -4.887 15.562 1 54.53 63 GLY B O 1
ATOM 1500 N N . ASN B 1 64 ? -3.865 -3.646 15.969 1 47.34 64 ASN B N 1
ATOM 1501 C CA . ASN B 1 64 ? -3.617 -4.68 14.969 1 47.34 64 ASN B CA 1
ATOM 1502 C C . ASN B 1 64 ? -3.639 -6.074 15.586 1 47.34 64 ASN B C 1
ATOM 1504 O O . ASN B 1 64 ? -3.074 -6.289 16.656 1 47.34 64 ASN B O 1
ATOM 1508 N N . GLU B 1 65 ? -4.945 -6.598 15.547 1 41.19 65 GLU B N 1
ATOM 1509 C CA . GLU B 1 65 ? -5.332 -7.867 16.156 1 41.19 65 GLU B CA 1
ATOM 1510 C C . GLU B 1 65 ? -4.105 -8.672 16.578 1 41.19 65 GLU B C 1
ATOM 1512 O O . GLU B 1 65 ? -4.23 -9.719 17.219 1 41.19 65 GLU B O 1
ATOM 1517 N N . ALA B 1 66 ? -3.299 -8.758 15.664 1 37.75 66 ALA B N 1
ATOM 1518 C CA . ALA B 1 66 ? -2.602 -9.984 16.031 1 37.75 66 ALA B CA 1
ATOM 1519 C C . ALA B 1 66 ? -2.092 -9.922 17.469 1 37.75 66 ALA B C 1
ATOM 1521 O O . ALA B 1 66 ? -2.271 -10.867 18.234 1 37.75 66 ALA B O 1
ATOM 1522 N N . THR B 1 67 ? -0.866 -9.477 17.844 1 36.72 67 THR B N 1
ATOM 1523 C CA . THR B 1 67 ? -0.14 -9.992 18.984 1 36.72 67 THR B CA 1
ATOM 1524 C C . THR B 1 67 ? -0.381 -9.117 20.219 1 36.72 67 THR B C 1
ATOM 1526 O O . THR B 1 67 ? -0.697 -7.934 20.094 1 36.72 67 THR B O 1
ATOM 1529 N N . GLU B 1 68 ? -0.762 -9.648 21.25 1 35.84 68 GLU B N 1
ATOM 1530 C CA . GLU B 1 68 ? -0.696 -9.188 22.641 1 35.84 68 GLU B CA 1
ATOM 1531 C C . GLU B 1 68 ? 0.359 -8.102 22.812 1 35.84 68 GLU B C 1
ATOM 1533 O O . GLU B 1 68 ? 0.546 -7.578 23.906 1 35.84 68 GLU B O 1
ATOM 1538 N N . GLY B 1 69 ? 1.462 -8.156 22 1 38.91 69 GLY B N 1
ATOM 1539 C CA . GLY B 1 69 ? 2.52 -7.309 22.547 1 38.91 69 GLY B CA 1
ATOM 1540 C C . GLY B 1 69 ? 2.324 -5.836 22.219 1 38.91 69 GLY B C 1
ATOM 1541 O O . GLY B 1 69 ? 1.479 -5.48 21.406 1 38.91 69 GLY B O 1
ATOM 1542 N N . PRO B 1 70 ? 2.975 -5.059 22.953 1 40.69 70 PRO B N 1
ATOM 1543 C CA . PRO B 1 70 ? 2.875 -3.598 22.938 1 40.69 70 PRO B CA 1
ATOM 1544 C C . PRO B 1 70 ? 2.846 -3.014 21.531 1 40.69 70 PRO B C 1
ATOM 1546 O O . PRO B 1 70 ? 2.254 -1.954 21.312 1 40.69 70 PRO B O 1
ATOM 1549 N N . HIS B 1 71 ? 3.738 -3.479 20.656 1 48.16 71 HIS B N 1
ATOM 1550 C CA . HIS B 1 71 ? 3.998 -2.695 19.453 1 48.16 71 HIS B CA 1
ATOM 1551 C C . HIS B 1 71 ? 3.102 -3.141 18.297 1 48.16 71 HIS B C 1
ATOM 1553 O O . HIS B 1 71 ? 3.521 -3.93 17.453 1 48.16 71 HIS B O 1
ATOM 1559 N N . HIS B 1 72 ? 1.696 -3.143 18.609 1 55.44 72 HIS B N 1
ATOM 1560 C CA . HIS B 1 72 ? 0.55 -3.781 17.969 1 55.44 72 HIS B CA 1
ATOM 1561 C C . HIS B 1 72 ? 0.099 -3.002 16.734 1 55.44 72 HIS B C 1
ATOM 1563 O O . HIS B 1 72 ? -0.952 -3.295 16.172 1 55.44 72 HIS B O 1
ATOM 1569 N N . VAL B 1 73 ? 0.863 -2.029 16.344 1 68.75 73 VAL B N 1
ATOM 1570 C CA . VAL B 1 73 ? 0.275 -1.224 15.281 1 68.75 73 VAL B CA 1
ATOM 1571 C C . VAL B 1 73 ? 0.877 -1.626 13.938 1 68.75 73 VAL B C 1
ATOM 1573 O O . VAL B 1 73 ? 2.092 -1.802 13.82 1 68.75 73 VAL B O 1
ATOM 1576 N N . ASN B 1 74 ? 0.072 -1.95 12.992 1 74.94 74 ASN B N 1
ATOM 1577 C CA . ASN B 1 74 ? 0.541 -2.229 11.641 1 74.94 74 ASN B CA 1
ATOM 1578 C C . ASN B 1 74 ? 1.207 -1.005 11.016 1 74.94 74 ASN B C 1
ATOM 1580 O O . ASN B 1 74 ? 0.551 0.01 10.773 1 74.94 74 ASN B O 1
ATOM 1584 N N . GLY B 1 75 ? 2.543 -1.104 10.805 1 80.62 75 GLY B N 1
ATOM 1585 C CA . GLY B 1 75 ? 3.318 0.017 10.289 1 80.62 75 GLY B CA 1
ATOM 1586 C C . GLY B 1 75 ? 3.531 -0.039 8.789 1 80.62 75 GLY B C 1
ATOM 1587 O O . GLY B 1 75 ? 4.402 0.65 8.258 1 80.62 75 GLY B O 1
ATOM 1588 N N . CYS B 1 76 ? 2.719 -0.788 8.156 1 83.75 76 CYS B N 1
ATOM 1589 C CA . CYS B 1 76 ? 2.924 -1.059 6.734 1 83.75 76 CYS B CA 1
ATOM 1590 C C . CYS B 1 76 ? 2.902 0.232 5.926 1 83.75 76 CYS B C 1
ATOM 1592 O O . CYS B 1 76 ? 3.809 0.487 5.129 1 83.75 76 CYS B O 1
ATOM 1594 N N . HIS B 1 77 ? 1.98 1.102 6.141 1 89.75 77 HIS B N 1
ATOM 1595 C CA . HIS B 1 77 ? 1.857 2.318 5.344 1 89.75 77 HIS B CA 1
ATOM 1596 C C . HIS B 1 77 ? 2.922 3.34 5.734 1 89.75 77 HIS B C 1
ATOM 1598 O O . HIS B 1 77 ? 3.375 4.117 4.891 1 89.75 77 HIS B O 1
ATOM 1604 N N . GLN B 1 78 ? 3.396 3.293 6.941 1 88.38 78 GLN B N 1
ATOM 1605 C CA . GLN B 1 78 ? 4.512 4.137 7.352 1 88.38 78 GLN B CA 1
ATOM 1606 C C . GLN B 1 78 ? 5.797 3.738 6.633 1 88.38 78 GLN B C 1
ATOM 1608 O O . GLN B 1 78 ? 6.539 4.598 6.148 1 88.38 78 GLN B O 1
ATOM 1613 N N . ARG B 1 79 ? 6.016 2.508 6.586 1 85.56 79 ARG B N 1
ATOM 1614 C CA . ARG B 1 79 ? 7.191 1.996 5.895 1 85.56 79 ARG B CA 1
ATOM 1615 C C . ARG B 1 79 ? 7.133 2.322 4.406 1 85.56 79 ARG B C 1
ATOM 1617 O O . ARG B 1 79 ? 8.133 2.752 3.818 1 85.56 79 ARG B O 1
ATOM 1624 N N . THR B 1 80 ? 5.953 2.092 3.85 1 90.31 80 THR B N 1
ATOM 1625 C CA . THR B 1 80 ? 5.762 2.402 2.438 1 90.31 80 THR B CA 1
ATOM 1626 C C . THR B 1 80 ? 6.016 3.883 2.17 1 90.31 80 THR B C 1
ATOM 1628 O O . THR B 1 80 ? 6.676 4.238 1.192 1 90.31 80 THR B O 1
ATOM 1631 N N . ALA B 1 81 ? 5.535 4.715 3.021 1 92.81 81 ALA B N 1
ATOM 1632 C CA . ALA B 1 81 ? 5.727 6.152 2.873 1 92.81 81 ALA B CA 1
ATOM 1633 C C . ALA B 1 81 ? 7.211 6.516 2.885 1 92.81 81 ALA B C 1
ATOM 1635 O O . ALA B 1 81 ? 7.68 7.262 2.023 1 92.81 81 ALA B O 1
ATOM 1636 N N . ARG B 1 82 ? 7.926 5.98 3.793 1 91.12 82 ARG B N 1
ATOM 1637 C CA . ARG B 1 82 ? 9.359 6.262 3.881 1 91.12 82 ARG B CA 1
ATOM 1638 C C . ARG B 1 82 ? 10.078 5.809 2.617 1 91.12 82 ARG B C 1
ATOM 1640 O O . ARG B 1 82 ? 10.898 6.551 2.066 1 91.12 82 ARG B O 1
ATOM 1647 N N . LYS B 1 83 ? 9.734 4.719 2.174 1 87.38 83 LYS B N 1
ATOM 1648 C CA . LYS B 1 83 ? 10.383 4.164 0.989 1 87.38 83 LYS B CA 1
ATOM 1649 C C . LYS B 1 83 ? 10.039 4.977 -0.257 1 87.38 83 LYS B C 1
ATOM 1651 O O . LYS B 1 83 ? 10.82 5.023 -1.209 1 87.38 83 LYS B O 1
ATOM 1656 N N . SER B 1 84 ? 8.883 5.602 -0.237 1 90.38 84 SER B N 1
ATOM 1657 C CA . SER B 1 84 ? 8.43 6.426 -1.353 1 90.38 84 SER B CA 1
ATOM 1658 C C . SER B 1 84 ? 8.867 7.875 -1.185 1 90.38 84 SER B C 1
ATOM 1660 O O . SER B 1 84 ? 8.312 8.773 -1.818 1 90.38 84 SER B O 1
ATOM 1662 N N . ALA B 1 85 ? 9.773 8.086 -0.205 1 92 85 ALA B N 1
ATOM 1663 C CA . ALA B 1 85 ? 10.367 9.398 0.034 1 92 85 ALA B CA 1
ATOM 1664 C C . ALA B 1 85 ? 9.328 10.383 0.567 1 92 85 ALA B C 1
ATOM 1666 O O . ALA B 1 85 ? 9.367 11.57 0.24 1 92 85 ALA B O 1
ATOM 1667 N N . LEU B 1 86 ? 8.367 9.859 1.263 1 94.25 86 LEU B N 1
ATOM 1668 C CA . LEU B 1 86 ? 7.406 10.68 1.989 1 94.25 86 LEU B CA 1
ATOM 1669 C C . LEU B 1 86 ? 7.777 10.781 3.465 1 94.25 86 LEU B C 1
ATOM 1671 O O . LEU B 1 86 ? 8.641 10.031 3.943 1 94.25 86 LEU B O 1
ATOM 1675 N N . LYS B 1 87 ? 7.223 11.703 4.133 1 93.88 87 LYS B N 1
ATOM 1676 C CA . LYS B 1 87 ? 7.371 11.859 5.574 1 93.88 87 LYS B CA 1
ATOM 1677 C C . LYS B 1 87 ? 6.176 11.266 6.316 1 93.88 87 LYS B C 1
ATOM 1679 O O . LYS B 1 87 ? 5.074 11.82 6.266 1 93.88 87 LYS B O 1
ATOM 1684 N N . PRO B 1 88 ? 6.398 10.141 7.035 1 93.06 88 PRO B N 1
ATOM 1685 C CA . PRO B 1 88 ? 5.266 9.508 7.711 1 93.06 88 PRO B CA 1
ATOM 1686 C C . PRO B 1 88 ? 5.062 10.023 9.133 1 93.06 88 PRO B C 1
ATOM 1688 O O . PRO B 1 88 ? 6.031 10.188 9.883 1 93.06 88 PRO B O 1
ATOM 1691 N N . ILE B 1 89 ? 3.854 10.32 9.469 1 92.81 89 ILE B N 1
ATOM 1692 C CA . ILE B 1 89 ? 3.396 10.641 10.82 1 92.81 89 ILE B CA 1
ATOM 1693 C C . ILE B 1 89 ? 2.232 9.727 11.195 1 92.81 89 ILE B C 1
ATOM 1695 O O . ILE B 1 89 ? 1.264 9.602 10.445 1 92.81 89 ILE B O 1
ATOM 1699 N N . MET B 1 90 ? 2.357 9.016 12.305 1 90.56 90 MET B N 1
ATOM 1700 C CA . MET B 1 90 ? 1.26 8.195 12.812 1 90.56 90 MET B CA 1
ATOM 1701 C C . MET B 1 90 ? 0.631 8.828 14.047 1 90.56 90 MET B C 1
ATOM 1703 O O . MET B 1 90 ? 1.338 9.203 14.992 1 90.56 90 MET B O 1
ATOM 1707 N N . LEU B 1 91 ? -0.606 9.062 13.984 1 90.75 91 LEU B N 1
ATOM 1708 C CA . LEU B 1 91 ? -1.375 9.469 15.156 1 90.75 91 LEU B CA 1
ATOM 1709 C C . LEU B 1 91 ? -2.172 8.297 15.719 1 90.75 91 LEU B C 1
ATOM 1711 O O . LEU B 1 91 ? -3.053 7.758 15.039 1 90.75 91 LEU B O 1
ATOM 1715 N N . LEU B 1 92 ? -1.853 7.875 16.938 1 88.31 92 LEU B N 1
ATOM 1716 C CA . LEU B 1 92 ? -2.494 6.734 17.578 1 88.31 92 LEU B CA 1
ATOM 1717 C C . LEU B 1 92 ? -3.654 7.184 18.469 1 88.31 92 LEU B C 1
ATOM 1719 O O . LEU B 1 92 ? -3.512 8.117 19.25 1 88.31 92 LEU B O 1
ATOM 1723 N N . GLU B 1 93 ? -4.73 6.535 18.203 1 86.5 93 GLU B N 1
ATOM 1724 C CA . GLU B 1 93 ? -5.922 6.844 18.984 1 86.5 93 GLU B CA 1
ATOM 1725 C C . GLU B 1 93 ? -6.16 5.793 20.062 1 86.5 93 GLU B C 1
ATOM 1727 O O . GLU B 1 93 ? -6.027 4.594 19.812 1 86.5 93 GLU B O 1
ATOM 1732 N N . ASP B 1 94 ? -6.535 6.219 21.203 1 83.38 94 ASP B N 1
ATOM 1733 C CA . ASP B 1 94 ? -6.703 5.336 22.359 1 83.38 94 ASP B CA 1
ATOM 1734 C C . ASP B 1 94 ? -8.094 4.707 22.375 1 83.38 94 ASP B C 1
ATOM 1736 O O . ASP B 1 94 ? -8.586 4.289 23.422 1 83.38 94 ASP B O 1
ATOM 1740 N N . ASN B 1 95 ? -8.766 4.797 21.297 1 83.38 95 ASN B N 1
ATOM 1741 C CA . ASN B 1 95 ? -10.086 4.188 21.172 1 83.38 95 ASN B CA 1
ATOM 1742 C C . ASN B 1 95 ? -10.188 3.307 19.938 1 83.38 95 ASN B C 1
ATOM 1744 O O . ASN B 1 95 ? -9.438 3.488 18.969 1 83.38 95 ASN B O 1
ATOM 1748 N N . GLY B 1 96 ? -11.047 2.287 20.094 1 77.94 96 GLY B N 1
ATOM 1749 C CA . GLY B 1 96 ? -11.266 1.39 18.969 1 77.94 96 GLY B CA 1
ATOM 1750 C C . GLY B 1 96 ? -10.141 0.381 18.781 1 77.94 96 GLY B C 1
ATOM 1751 O O . GLY B 1 96 ? -9.211 0.326 19.594 1 77.94 96 GLY B O 1
ATOM 1752 N N . THR B 1 97 ? -10.422 -0.525 17.891 1 73.38 97 THR B N 1
ATOM 1753 C CA . THR B 1 97 ? -9.43 -1.496 17.453 1 73.38 97 THR B CA 1
ATOM 1754 C C . THR B 1 97 ? -9.266 -1.459 15.945 1 73.38 97 THR B C 1
ATOM 1756 O O . THR B 1 97 ? -9.875 -0.624 15.266 1 73.38 97 THR B O 1
ATOM 1759 N N . ASP B 1 98 ? -8.367 -2.281 15.445 1 68.44 98 ASP B N 1
ATOM 1760 C CA . ASP B 1 98 ? -8.156 -2.332 14 1 68.44 98 ASP B CA 1
ATOM 1761 C C . ASP B 1 98 ? -9.375 -2.906 13.281 1 68.44 98 ASP B C 1
ATOM 1763 O O . ASP B 1 98 ? -9.5 -2.781 12.062 1 68.44 98 ASP B O 1
ATOM 1767 N N . THR B 1 99 ? -10.297 -3.463 14.031 1 70.12 99 THR B N 1
ATOM 1768 C CA . THR B 1 99 ? -11.469 -4.066 13.414 1 70.12 99 THR B CA 1
ATOM 1769 C C . THR B 1 99 ? -12.734 -3.309 13.797 1 70.12 99 THR B C 1
ATOM 1771 O O . THR B 1 99 ? -13.82 -3.602 13.289 1 70.12 99 THR B O 1
ATOM 1774 N N . THR B 1 100 ? -12.523 -2.34 14.688 1 73.19 100 THR B N 1
ATOM 1775 C CA . THR B 1 100 ? -13.672 -1.536 15.086 1 73.19 100 THR B CA 1
ATOM 1776 C C . THR B 1 100 ? -13.461 -0.07 14.719 1 73.19 100 THR B C 1
ATOM 1778 O O . THR B 1 100 ? -12.336 0.354 14.461 1 73.19 100 THR B O 1
ATOM 1781 N N . LYS B 1 101 ? -14.547 0.623 14.789 1 81.31 101 LYS B N 1
ATOM 1782 C CA . LYS B 1 101 ? -14.469 2.057 14.523 1 81.31 101 LYS B CA 1
ATOM 1783 C C . LYS B 1 101 ? -13.711 2.779 15.641 1 81.31 101 LYS B C 1
ATOM 1785 O O . LYS B 1 101 ? -13.773 2.371 16.797 1 81.31 101 LYS B O 1
ATOM 1790 N N . PHE B 1 102 ? -12.922 3.746 15.25 1 85.75 102 PHE B N 1
ATOM 1791 C CA . PHE B 1 102 ? -12.289 4.637 16.203 1 85.75 102 PHE B CA 1
ATOM 1792 C C . PHE B 1 102 ? -12.562 6.098 15.859 1 85.75 102 PHE B C 1
ATOM 1794 O O . PHE B 1 102 ? -12.977 6.402 14.734 1 85.75 102 PHE B O 1
ATOM 1801 N N . THR B 1 103 ? -12.398 6.977 16.891 1 89.56 103 THR B N 1
ATOM 1802 C CA . THR B 1 103 ? -12.586 8.414 16.703 1 89.56 103 THR B CA 1
ATOM 1803 C C . THR B 1 103 ? -11.242 9.141 16.766 1 89.56 103 THR B C 1
ATOM 1805 O O . THR B 1 103 ? -10.438 8.898 17.656 1 89.56 103 THR B O 1
ATOM 1808 N N . ALA B 1 104 ? -11.102 9.953 15.781 1 91.5 104 ALA B N 1
ATOM 1809 C CA . ALA B 1 104 ? -9.859 10.719 15.727 1 91.5 104 ALA B CA 1
ATOM 1810 C C . ALA B 1 104 ? -9.922 11.938 16.625 1 91.5 104 ALA B C 1
ATOM 1812 O O . ALA B 1 104 ? -10.953 12.609 16.719 1 91.5 104 ALA B O 1
ATOM 1813 N N . ASN B 1 105 ? -8.836 12.211 17.344 1 92.81 105 ASN B N 1
ATOM 1814 C CA . ASN B 1 105 ? -8.68 13.469 18.062 1 92.81 105 ASN B CA 1
ATOM 1815 C C . ASN B 1 105 ? -8.414 14.633 17.109 1 92.81 105 ASN B C 1
ATOM 1817 O O . ASN B 1 105 ? -7.297 14.805 16.625 1 92.81 105 ASN B O 1
ATOM 1821 N N . ILE B 1 106 ? -9.367 15.453 16.922 1 94.06 106 ILE B N 1
ATOM 1822 C CA . ILE B 1 106 ? -9.336 16.5 15.906 1 94.06 106 ILE B CA 1
ATOM 1823 C C . ILE B 1 106 ? -8.242 17.516 16.234 1 94.06 106 ILE B C 1
ATOM 1825 O O . ILE B 1 106 ? -7.539 17.984 15.344 1 94.06 106 ILE B O 1
ATOM 1829 N N . THR B 1 107 ? -8.094 17.766 17.469 1 94.19 107 THR B N 1
ATOM 1830 C CA . THR B 1 107 ? -7.082 18.734 17.891 1 94.19 107 THR B CA 1
ATOM 1831 C C . THR B 1 107 ? -5.684 18.25 17.516 1 94.19 107 THR B C 1
ATOM 1833 O O . THR B 1 107 ? -4.871 19.031 17 1 94.19 107 THR B O 1
ATOM 1836 N N . ARG B 1 108 ? -5.441 17 17.719 1 93.12 108 ARG B N 1
ATOM 1837 C CA . ARG B 1 108 ? -4.137 16.422 17.406 1 93.12 108 ARG B CA 1
ATOM 1838 C C . ARG B 1 108 ? -3.887 16.453 15.898 1 93.12 108 ARG B C 1
ATOM 1840 O O . ARG B 1 108 ? -2.76 16.688 15.453 1 93.12 108 ARG B O 1
ATOM 1847 N N . VAL B 1 109 ? -4.938 16.25 15.109 1 93.12 109 VAL B N 1
ATOM 1848 C CA . VAL B 1 109 ? -4.816 16.281 13.656 1 93.12 109 VAL B CA 1
ATOM 1849 C C . VAL B 1 109 ? -4.488 17.703 13.188 1 93.12 109 VAL B C 1
ATOM 1851 O O . VAL B 1 109 ? -3.566 17.906 12.398 1 93.12 109 VAL B O 1
ATOM 1854 N N . VAL B 1 110 ? -5.211 18.625 13.695 1 93.5 110 VAL B N 1
ATOM 1855 C CA . VAL B 1 110 ? -5.02 20.031 13.32 1 93.5 110 VAL B CA 1
ATOM 1856 C C . VAL B 1 110 ? -3.609 20.469 13.695 1 93.5 110 VAL B C 1
ATOM 1858 O O . VAL B 1 110 ? -2.924 21.125 12.906 1 93.5 110 VAL B O 1
ATOM 1861 N N . ASP B 1 111 ? -3.154 20.062 14.922 1 92.88 111 ASP B N 1
ATOM 1862 C CA . ASP B 1 111 ? -1.818 20.422 15.391 1 92.88 111 ASP B CA 1
ATOM 1863 C C . ASP B 1 111 ? -0.742 19.812 14.492 1 92.88 111 ASP B C 1
ATOM 1865 O O . ASP B 1 111 ? 0.257 20.469 14.188 1 92.88 111 ASP B O 1
ATOM 1869 N N . ALA B 1 112 ? -0.917 18.578 14.133 1 92.44 112 ALA B N 1
ATOM 1870 C CA . ALA B 1 112 ? 0.048 17.906 13.266 1 92.44 112 ALA B CA 1
ATOM 1871 C C . ALA B 1 112 ? 0.162 18.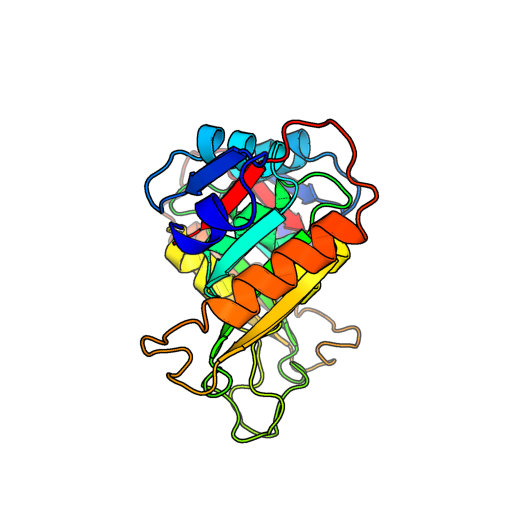625 11.922 1 92.44 112 ALA B C 1
ATOM 1873 O O . ALA B 1 112 ? 1.267 18.844 11.414 1 92.44 112 ALA B O 1
ATOM 1874 N N . VAL B 1 113 ? -0.977 19.016 11.305 1 93 113 VAL B N 1
ATOM 1875 C CA . VAL B 1 113 ? -0.993 19.719 10.016 1 93 113 VAL B CA 1
ATOM 1876 C C . VAL B 1 113 ? -0.286 21.062 10.148 1 93 113 VAL B C 1
ATOM 1878 O O . VAL B 1 113 ? 0.53 21.422 9.297 1 93 113 VAL B O 1
ATOM 1881 N N . ALA B 1 114 ? -0.567 21.703 11.219 1 91.75 114 ALA B N 1
ATOM 1882 C CA . ALA B 1 114 ? 0.049 23 11.445 1 91.75 114 ALA B CA 1
ATOM 1883 C C . ALA B 1 114 ? 1.566 22.891 11.547 1 91.75 114 ALA B C 1
ATOM 1885 O O . ALA B 1 114 ? 2.301 23.703 10.984 1 91.75 114 ALA B O 1
ATOM 1886 N N . LYS B 1 115 ? 2.016 21.922 12.273 1 91.5 115 LYS B N 1
ATOM 1887 C CA . LYS B 1 115 ? 3.447 21.703 12.453 1 91.5 115 LYS B CA 1
ATOM 1888 C C . LYS B 1 115 ? 4.133 21.406 11.125 1 91.5 115 LYS B C 1
ATOM 1890 O O . LYS B 1 115 ? 5.227 21.906 10.859 1 91.5 115 LYS B O 1
ATOM 1895 N N . VAL B 1 116 ? 3.455 20.547 10.359 1 92.06 116 VAL B N 1
ATOM 1896 C CA . VAL B 1 116 ? 4.016 20.203 9.055 1 92.06 116 VAL B CA 1
ATOM 1897 C C . VAL B 1 116 ? 4.117 21.469 8.195 1 92.06 116 VAL B C 1
ATOM 1899 O O . VAL B 1 116 ? 5.137 21.703 7.547 1 92.06 116 VAL B O 1
ATOM 1902 N N . ARG B 1 117 ? 3.148 22.234 8.164 1 89.5 117 ARG B N 1
ATOM 1903 C CA . ARG B 1 117 ? 3.102 23.422 7.324 1 89.5 117 ARG B CA 1
ATOM 1904 C C . ARG B 1 117 ? 4.09 24.484 7.809 1 89.5 117 ARG B C 1
ATOM 1906 O O . ARG B 1 117 ? 4.676 25.219 7.004 1 89.5 117 ARG B O 1
ATOM 1913 N N . ASP B 1 118 ? 4.199 24.547 9.102 1 85.25 118 ASP B N 1
ATOM 1914 C CA . ASP B 1 118 ? 5.148 25.5 9.672 1 85.25 118 ASP B CA 1
ATOM 1915 C C . ASP B 1 118 ? 6.586 25.094 9.375 1 85.25 118 ASP B C 1
ATOM 1917 O O . ASP B 1 118 ? 7.449 25.953 9.164 1 85.25 118 ASP B O 1
ATOM 1921 N N . GLY B 1 119 ? 6.848 23.844 9.602 1 73.19 119 GLY B N 1
ATOM 1922 C CA . GLY B 1 119 ? 8.188 23.344 9.305 1 73.19 119 GLY B CA 1
ATOM 1923 C C . GLY B 1 119 ? 8.492 23.312 7.82 1 73.19 119 GLY B C 1
ATOM 1924 O O . GLY B 1 119 ? 9.656 23.375 7.418 1 73.19 119 GLY B O 1
ATOM 1925 N N . ALA B 1 120 ? 7.461 22.734 7.125 1 61.69 120 ALA B N 1
ATOM 1926 C CA . ALA B 1 120 ? 7.66 22.656 5.68 1 61.69 120 ALA B CA 1
ATOM 1927 C C . ALA B 1 120 ? 7.805 24.047 5.066 1 61.69 120 ALA B C 1
ATOM 1929 O O . ALA B 1 120 ? 7.117 24.984 5.469 1 61.69 120 ALA B O 1
ATOM 1930 N N . ASP B 1 121 ? 8.922 24.688 5.246 1 47.47 121 ASP B N 1
ATOM 1931 C CA . ASP B 1 121 ? 8.969 25.859 4.395 1 47.47 121 ASP B CA 1
ATOM 1932 C C . ASP B 1 121 ? 8.008 25.734 3.217 1 47.47 121 ASP B C 1
ATOM 1934 O O . ASP B 1 121 ? 8.438 25.562 2.072 1 47.47 121 ASP B O 1
ATOM 1938 N N . LEU B 1 122 ? 7.016 25.109 3.338 1 43.44 122 LEU B N 1
ATOM 1939 C CA . LEU B 1 122 ? 6.074 24.938 2.236 1 43.44 122 LEU B CA 1
ATOM 1940 C C . LEU B 1 122 ? 5.539 26.297 1.771 1 43.44 122 LEU B C 1
ATOM 1942 O O . LEU B 1 122 ? 4.629 26.859 2.391 1 43.44 122 LEU B O 1
ATOM 1946 N N . ASP B 1 123 ? 6.312 27.281 1.508 1 36.12 123 ASP B N 1
ATOM 1947 C CA . ASP B 1 123 ? 5.781 28.469 0.844 1 36.12 123 ASP B CA 1
ATOM 1948 C C . ASP B 1 123 ? 4.5 28.141 0.077 1 36.12 123 ASP B C 1
ATOM 1950 O O . ASP B 1 123 ? 4.02 27.016 0.12 1 36.12 123 ASP B O 1
ATOM 1954 N N . SER B 1 124 ? 4.289 28.766 -1.345 1 31.36 124 SER B N 1
ATOM 1955 C CA . SER B 1 124 ? 3.271 29.234 -2.287 1 31.36 124 SER B CA 1
ATOM 1956 C C . SER B 1 124 ? 2.457 28.062 -2.832 1 31.36 124 SER B C 1
ATOM 1958 O O . SER B 1 124 ? 1.607 28.25 -3.707 1 31.36 124 SER B O 1
ATOM 1960 N N . ILE B 1 125 ? 2.865 26.75 -2.793 1 32.56 125 ILE B N 1
ATOM 1961 C CA . ILE B 1 125 ? 2.232 25.969 -3.846 1 32.56 125 ILE B CA 1
ATOM 1962 C C . ILE B 1 125 ? 0.887 25.438 -3.355 1 32.56 125 ILE B C 1
ATOM 1964 O O . ILE B 1 125 ? 0.748 2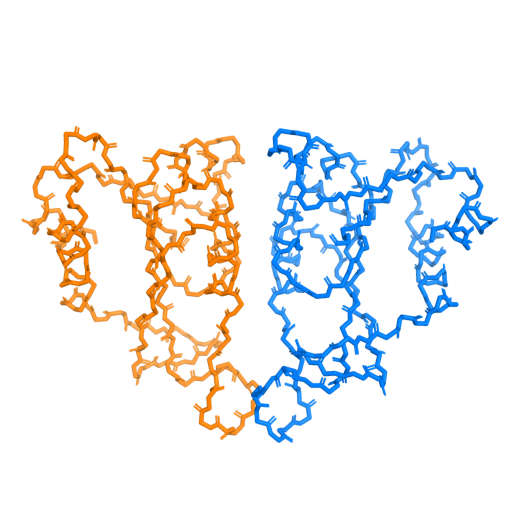5.062 -2.188 1 32.56 125 ILE B O 1
ATOM 1968 N N . ASP B 1 126 ? -0.151 25.547 -4.055 1 31.95 126 ASP B N 1
ATOM 1969 C CA . ASP B 1 126 ? -1.514 25.016 -4.012 1 31.95 126 ASP B CA 1
ATOM 1970 C C . ASP B 1 126 ? -1.541 23.594 -3.443 1 31.95 126 ASP B C 1
ATOM 1972 O O . ASP B 1 126 ? -1.148 22.656 -4.121 1 31.95 126 ASP B O 1
ATOM 1976 N N . ARG B 1 127 ? -1.152 23.453 -2.213 1 38.16 127 ARG B N 1
ATOM 1977 C CA . ARG B 1 127 ? -0.8 22.219 -1.537 1 38.16 127 ARG B CA 1
ATOM 1978 C C . ARG B 1 127 ? -2.045 21.5 -1.03 1 38.16 127 ARG B C 1
ATOM 1980 O O . ARG B 1 127 ? -2.992 22.141 -0.567 1 38.16 127 ARG B O 1
ATOM 1987 N N . TYR B 1 128 ? -2.449 20.484 -1.758 1 34.88 128 TYR B N 1
ATOM 1988 C CA . TYR B 1 128 ? -3.652 19.703 -1.492 1 34.88 128 TYR B CA 1
ATOM 1989 C C . TYR B 1 128 ? -3.422 18.719 -0.354 1 34.88 128 TYR B C 1
ATOM 1991 O O . TYR B 1 128 ? -2.318 18.188 -0.198 1 34.88 128 TYR B O 1
ATOM 1999 N N . ILE B 1 129 ? -4.086 18.938 0.788 1 33 129 ILE B N 1
ATOM 2000 C CA . ILE B 1 129 ? -4.238 17.922 1.831 1 33 129 ILE B CA 1
ATOM 2001 C C . ILE B 1 129 ? -5.328 16.922 1.432 1 33 129 ILE B C 1
ATOM 2003 O O . ILE B 1 129 ? -6.461 17.328 1.146 1 33 129 ILE B O 1
ATOM 2007 N N . SER B 1 130 ? -5.039 15.75 0.89 1 32.12 130 SER B N 1
ATOM 2008 C CA . SER B 1 130 ? -6.027 14.727 0.561 1 32.12 130 SER B CA 1
ATOM 2009 C C . SER B 1 130 ? -6.336 13.844 1.767 1 32.12 130 SER B C 1
ATOM 2011 O O . SER B 1 130 ? -5.434 13.484 2.527 1 32.12 130 SER B O 1
ATOM 2013 N N . TRP B 1 131 ? -7.539 13.859 2.223 1 30.23 131 TRP B N 1
ATOM 2014 C CA . TRP B 1 131 ? -8.07 13.023 3.297 1 30.23 131 TRP B CA 1
ATOM 2015 C C . TRP B 1 131 ? -8.773 11.797 2.732 1 30.23 131 TRP B C 1
ATOM 2017 O O . TRP B 1 131 ? -9.531 11.898 1.763 1 30.23 131 TRP B O 1
ATOM 2027 N N . GLN B 1 132 ? -8.281 10.57 2.873 1 32.94 132 GLN B N 1
ATOM 2028 C CA . GLN B 1 132 ? -8.938 9.336 2.463 1 32.94 132 GLN B CA 1
ATOM 2029 C C . GLN B 1 132 ? -9.844 8.805 3.57 1 32.94 132 GLN B C 1
ATOM 2031 O O . GLN B 1 132 ? -9.406 8.656 4.715 1 32.94 132 GLN B O 1
ATOM 2036 N N . PHE B 1 133 ? -11.148 9.039 3.441 1 27.17 133 PHE B N 1
ATOM 2037 C CA . PHE B 1 133 ? -12.102 8.328 4.285 1 27.17 133 PHE B CA 1
ATOM 2038 C C . PHE B 1 133 ? -12.414 6.953 3.707 1 27.17 133 PHE B C 1
ATOM 2040 O O . PHE B 1 133 ? -12.398 6.766 2.49 1 27.17 133 PHE B O 1
#